Protein AF-W9T877-F1 (afdb_monomer_lite)

Foldseek 3Di:
DVVVLVVVVVVVVVPDQEDEDPPLQQPDDDPPDPSGLDVVSLVVQLVSQVVCVVPPPRHFYEYEDLEQLQSQLCQLPDAQQPPSRGGQEYEPLQQQLLLLVCVVVVHCCSNVVSVVVRGDHHPSHFYEYENDELAFSAPPHDDPVSLVVLCVQQPVPCLQDDDSGGLWDPCSSVVNPPVSLVVVVVCQVPDGGHYDYYAQVVVSDTFDSPDPHNCRSVQDHQCPPDPSNPPDQDPDHDPSDDDDPPDPDDDDDDDDDDDDDDDPDPPPDDDDDDDDDDDDDDDDDDD

Sequence (287 aa):
MKAVLSVMRYWLDLGIDGLRLDAIPYLVERDGTNNENLPETHAVLKAIRAEIDANYPDRMLLAEANQWPEDTQLYFGGEDGGPGDECHMAFHFPLMPRMYMAIAQEDRFPITDILRQTPDIPDNCQWAIFLRNHDELTLEMVTDRERDYLWNYYASDTRARINLGIRRRLAPLLERDRRRIELLNSLLLSMPGTPVIYYGDEIGMGDNIFLGDRDGVRTPMQWSVDRNGGFPAPTRRAWCCRRSWTRSTATTPSTSRPSSAIRIRCSTGPGACSPSASSSRPSAAAR

Secondary structure (DSSP, 8-state):
-HHHHHHHHHHHHTT--EEEETTGGGS---TTS-SSS-HHHHHHHHHHHHHHHHH-SS-EEEE---S-HHHHGGGGTSSSS----S-SEEE-TTHHHHHHHHHHHT-SHHHHHHHHHSPPPPTT-EEEEES--SS-EE-TTS-HHHHHHHHHHH--SGGGEETTEE---HHHHTTT-HHHHHHHHHHHHHSSSEEEPPTTGGGT----TTSSTTGGG-PPP--SSSGGGGPPPPSS--TT--S--------PPP----S----------------------------

Structure (mmCIF, N/CA/C/O backbone):
data_AF-W9T877-F1
#
_entry.id   AF-W9T877-F1
#
loop_
_atom_site.group_PDB
_atom_site.id
_atom_site.type_symbol
_atom_site.label_atom_id
_atom_site.label_alt_id
_atom_site.label_comp_id
_atom_site.label_asym_id
_atom_site.label_entity_id
_atom_site.label_seq_id
_atom_site.pdbx_PDB_ins_code
_atom_site.Cartn_x
_atom_site.Cartn_y
_atom_site.Cartn_z
_atom_site.occupancy
_atom_site.B_iso_or_equiv
_atom_site.auth_seq_id
_atom_site.auth_comp_id
_atom_site.auth_asym_id
_atom_site.auth_atom_id
_atom_site.pdbx_PDB_model_num
ATOM 1 N N . MET A 1 1 ? -14.657 11.622 15.711 1.00 79.44 1 MET A N 1
ATOM 2 C CA . MET A 1 1 ? -15.091 10.205 15.745 1.00 79.44 1 MET A CA 1
ATOM 3 C C . MET A 1 1 ? -16.504 9.967 15.197 1.00 79.44 1 MET A C 1
ATOM 5 O O . MET A 1 1 ? -16.606 9.319 14.168 1.00 79.44 1 MET A O 1
ATOM 9 N N . LYS A 1 2 ? -17.588 10.509 15.787 1.00 85.81 2 LYS A N 1
ATOM 10 C CA . LYS A 1 2 ? -18.983 10.223 15.349 1.00 85.81 2 LYS A CA 1
ATOM 11 C C . LYS A 1 2 ? -19.246 10.427 13.846 1.00 85.81 2 LYS A C 1
ATOM 13 O O . LYS A 1 2 ? -19.871 9.581 13.220 1.00 85.81 2 LYS A O 1
ATOM 18 N N . ALA A 1 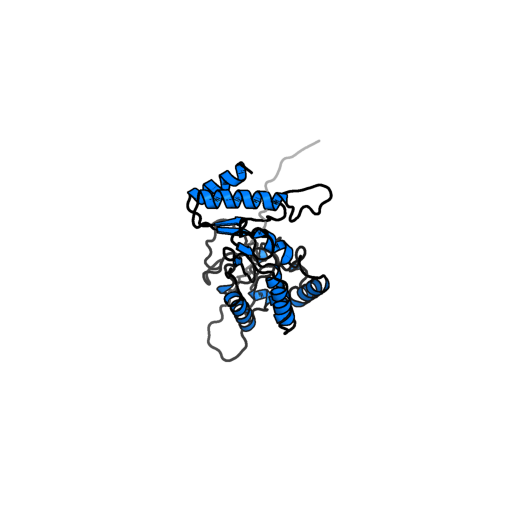3 ? -18.749 11.523 13.270 1.00 92.06 3 ALA A N 1
ATOM 19 C CA . ALA A 1 3 ? -18.919 11.809 11.844 1.00 92.06 3 ALA A CA 1
ATOM 20 C C . ALA A 1 3 ? -18.208 10.780 10.946 1.00 92.06 3 ALA A C 1
ATOM 22 O O . ALA A 1 3 ? -18.797 10.312 9.980 1.00 92.06 3 ALA A O 1
ATOM 23 N N . VAL A 1 4 ? -16.980 10.383 11.298 1.00 91.38 4 VAL A N 1
ATOM 24 C CA . VAL A 1 4 ? -16.203 9.383 10.545 1.00 91.38 4 VAL A CA 1
ATOM 25 C C . VAL A 1 4 ? -16.913 8.032 10.572 1.00 91.38 4 VAL A C 1
ATOM 27 O O . VAL A 1 4 ? -17.164 7.465 9.516 1.00 91.38 4 VAL A O 1
ATOM 30 N N . LEU A 1 5 ? -17.344 7.574 11.752 1.00 91.56 5 LEU A N 1
ATOM 31 C CA . LEU A 1 5 ? -18.118 6.335 11.873 1.00 91.56 5 LEU A CA 1
ATOM 32 C C . LEU A 1 5 ? -19.411 6.384 11.051 1.00 91.56 5 LEU A C 1
ATOM 34 O O . LEU A 1 5 ? -19.751 5.405 10.403 1.00 91.56 5 LEU A O 1
ATOM 38 N N . SER A 1 6 ? -20.109 7.524 11.013 1.00 94.12 6 SER A N 1
ATOM 39 C CA . SER A 1 6 ? -21.308 7.675 10.178 1.00 94.12 6 SER A CA 1
ATOM 40 C C . SER A 1 6 ? -21.012 7.519 8.684 1.00 94.12 6 SER A C 1
ATOM 42 O O . SER A 1 6 ? -21.826 6.936 7.972 1.00 94.12 6 SER A O 1
ATOM 44 N N . VAL A 1 7 ? -19.874 8.031 8.203 1.00 95.50 7 VAL A N 1
ATOM 45 C CA . VAL A 1 7 ? -19.451 7.869 6.803 1.00 95.50 7 VAL A CA 1
ATOM 46 C C . VAL A 1 7 ? -19.092 6.414 6.517 1.00 95.50 7 VAL A C 1
ATOM 48 O O . VAL A 1 7 ? -19.499 5.880 5.490 1.00 95.50 7 VAL A O 1
ATOM 51 N N . MET A 1 8 ? -18.371 5.760 7.430 1.00 94.12 8 MET A N 1
ATOM 52 C CA . MET A 1 8 ? -18.023 4.345 7.289 1.00 94.12 8 MET A CA 1
ATOM 53 C C . MET A 1 8 ? -19.281 3.474 7.232 1.00 94.12 8 MET A C 1
ATOM 55 O O . MET A 1 8 ? -19.434 2.699 6.293 1.00 94.12 8 MET A O 1
ATOM 59 N N . ARG A 1 9 ? -20.222 3.669 8.166 1.00 94.31 9 ARG A N 1
ATOM 60 C CA . ARG A 1 9 ? -21.510 2.958 8.189 1.00 94.31 9 ARG A CA 1
ATOM 61 C C . ARG A 1 9 ? -22.302 3.164 6.909 1.00 94.31 9 ARG A C 1
ATOM 63 O O . ARG A 1 9 ? -22.728 2.186 6.322 1.00 94.31 9 ARG A O 1
ATOM 70 N N . TYR A 1 10 ? -22.401 4.399 6.415 1.00 96.38 10 TYR A N 1
ATOM 71 C CA . TYR A 1 10 ? -23.098 4.682 5.157 1.00 96.38 10 TYR A CA 1
ATOM 72 C C . TYR A 1 10 ? -22.593 3.812 3.992 1.00 96.38 10 TYR A C 1
ATOM 74 O O . TYR A 1 10 ? -23.389 3.258 3.241 1.00 96.38 10 TYR A O 1
ATOM 82 N N . TRP A 1 11 ? -21.275 3.664 3.845 1.00 96.94 11 TRP A N 1
ATOM 83 C CA . TRP A 1 11 ? -20.684 2.840 2.787 1.00 96.94 11 TRP A CA 1
ATOM 84 C C . TRP A 1 11 ? -20.827 1.335 3.043 1.00 96.94 11 TRP A C 1
ATOM 86 O O . TRP A 1 11 ? -21.061 0.577 2.101 1.00 96.94 11 TRP A O 1
ATOM 96 N N . LEU A 1 12 ? -20.729 0.903 4.300 1.00 95.19 12 LEU A N 1
ATOM 97 C CA . LEU A 1 12 ? -20.930 -0.496 4.687 1.00 95.19 12 LEU A CA 1
ATOM 98 C C . LEU A 1 12 ? -22.400 -0.932 4.539 1.00 95.19 12 LEU A C 1
ATOM 100 O O . LEU A 1 12 ? -22.657 -2.045 4.087 1.00 95.19 12 LEU A O 1
ATOM 104 N N . ASP A 1 13 ? -23.354 -0.040 4.817 1.00 96.19 13 ASP A N 1
ATOM 105 C CA . ASP A 1 13 ? -24.797 -0.240 4.616 1.00 96.19 13 ASP A CA 1
ATOM 106 C C . ASP A 1 13 ? -25.147 -0.402 3.128 1.00 96.19 13 ASP A C 1
ATOM 108 O O . ASP A 1 13 ? -26.077 -1.127 2.775 1.00 96.19 13 ASP A O 1
ATOM 112 N N . LEU A 1 14 ? -24.381 0.241 2.238 1.00 96.56 14 LEU A N 1
ATOM 113 C CA . LEU A 1 14 ? -24.489 0.047 0.788 1.00 96.56 14 LEU A CA 1
ATOM 114 C C . LEU A 1 14 ? -23.906 -1.294 0.310 1.00 96.56 14 LEU A C 1
ATOM 116 O O . LEU A 1 14 ? -24.105 -1.654 -0.850 1.00 96.56 14 LEU A O 1
ATOM 120 N N . GLY A 1 15 ? -23.209 -2.028 1.181 1.00 94.94 15 GLY A N 1
ATOM 121 C CA . GLY A 1 15 ? -22.659 -3.349 0.887 1.00 94.94 15 GLY A CA 1
ATOM 122 C C . GLY A 1 15 ? -21.202 -3.361 0.425 1.00 94.94 15 GLY A C 1
ATOM 123 O O . GLY A 1 15 ? -20.802 -4.326 -0.213 1.00 94.94 15 GLY A O 1
ATOM 124 N N . ILE A 1 16 ? -20.402 -2.326 0.718 1.00 96.44 16 ILE A N 1
ATOM 125 C CA . ILE A 1 16 ? -18.944 -2.387 0.505 1.00 96.44 16 ILE A CA 1
ATOM 126 C C . ILE A 1 16 ? -18.313 -3.397 1.478 1.00 96.44 16 ILE A C 1
ATOM 128 O O . ILE A 1 16 ? -18.615 -3.387 2.670 1.00 96.44 16 ILE A O 1
ATOM 132 N N . ASP A 1 17 ? -17.406 -4.239 0.975 1.00 96.06 17 ASP A N 1
ATOM 133 C CA . ASP A 1 17 ? -16.792 -5.339 1.738 1.00 96.06 17 ASP A CA 1
ATOM 134 C C . ASP A 1 17 ? -15.630 -4.908 2.647 1.00 96.06 17 ASP A C 1
ATOM 136 O O . ASP A 1 17 ? -15.240 -5.629 3.565 1.00 96.06 17 ASP A O 1
ATOM 140 N N . GLY A 1 18 ? -15.052 -3.729 2.425 1.00 95.06 18 GLY A N 1
ATOM 141 C CA . GLY A 1 18 ? -13.951 -3.257 3.252 1.00 95.06 18 GLY A CA 1
ATOM 142 C C . GLY A 1 18 ? -13.501 -1.838 2.951 1.00 95.06 18 GLY A C 1
ATOM 143 O O . GLY A 1 18 ? -13.877 -1.235 1.945 1.00 95.06 18 GLY A O 1
ATOM 144 N N . LEU A 1 19 ? -12.690 -1.299 3.855 1.00 96.50 19 LEU A N 1
ATOM 145 C CA . LEU A 1 19 ? -12.229 0.082 3.821 1.00 96.50 19 LEU A CA 1
ATOM 146 C C . LEU A 1 19 ? -10.708 0.120 3.984 1.00 96.50 19 LEU A C 1
ATOM 148 O O . LEU A 1 19 ? -10.163 -0.389 4.963 1.00 96.50 19 LEU A O 1
ATOM 152 N N . ARG A 1 20 ? -10.023 0.763 3.033 1.00 96.88 20 ARG A N 1
ATOM 153 C CA . ARG A 1 20 ? -8.636 1.195 3.227 1.00 96.88 20 ARG A CA 1
ATOM 154 C C . ARG A 1 20 ? -8.654 2.469 4.063 1.00 96.88 20 ARG A C 1
ATOM 156 O O . ARG A 1 20 ? -9.242 3.465 3.644 1.00 96.88 20 ARG A O 1
ATOM 163 N N . LEU A 1 21 ? -8.018 2.420 5.223 1.00 94.38 21 LEU A N 1
ATOM 164 C CA . LEU A 1 21 ? -7.822 3.564 6.094 1.00 94.38 21 LEU A CA 1
ATOM 165 C C . LEU A 1 21 ? -6.532 4.269 5.664 1.00 94.38 21 LEU A C 1
ATOM 167 O O . LEU A 1 21 ? -5.445 3.699 5.749 1.00 94.38 21 LEU A O 1
ATOM 171 N N . ASP A 1 22 ? -6.695 5.474 5.131 1.00 92.62 22 ASP A N 1
ATOM 172 C CA . ASP A 1 22 ? -5.628 6.311 4.577 1.00 92.62 22 ASP A CA 1
ATOM 173 C C . ASP A 1 22 ? -4.938 7.105 5.693 1.00 92.62 22 ASP A C 1
ATOM 175 O O . ASP A 1 22 ? -5.614 7.586 6.608 1.00 92.62 22 ASP A O 1
ATOM 179 N N . ALA A 1 23 ? -3.609 7.227 5.614 1.00 88.81 23 ALA A N 1
ATOM 180 C CA . ALA A 1 23 ? -2.786 8.035 6.519 1.00 88.81 23 ALA A CA 1
ATOM 181 C C . ALA A 1 23 ? -3.077 7.836 8.028 1.00 88.81 23 ALA A C 1
ATOM 183 O O . ALA A 1 23 ? -3.042 8.787 8.815 1.00 88.81 23 ALA A O 1
ATOM 184 N N . ILE A 1 24 ? -3.346 6.596 8.456 1.00 90.56 24 ILE A N 1
ATOM 185 C CA . ILE A 1 24 ? -3.741 6.304 9.844 1.00 90.56 24 ILE A CA 1
ATOM 186 C C . ILE A 1 24 ? -2.730 6.694 10.929 1.00 90.56 24 ILE A C 1
ATOM 188 O O . ILE A 1 24 ? -3.200 7.020 12.019 1.00 90.56 24 ILE A O 1
ATOM 192 N N . PRO A 1 25 ? -1.398 6.738 10.700 1.00 92.44 25 PRO A N 1
ATOM 193 C CA . PRO A 1 25 ? -0.466 7.144 11.752 1.00 92.44 25 PRO A CA 1
ATOM 194 C C . PRO A 1 25 ? -0.669 8.561 12.280 1.00 92.44 25 PRO A C 1
ATOM 196 O O . PRO A 1 25 ? -0.244 8.857 13.395 1.00 92.44 25 PRO A O 1
ATOM 199 N N . TYR A 1 26 ? -1.358 9.406 11.514 1.00 92.25 26 TYR A N 1
ATOM 200 C CA . TYR A 1 26 ? -1.447 10.849 11.718 1.00 92.25 26 TYR A CA 1
ATOM 201 C C . TYR A 1 26 ? -2.794 11.312 12.301 1.00 92.25 26 TYR A C 1
ATOM 203 O O . TYR A 1 26 ? -3.132 12.490 12.216 1.00 92.25 26 TYR A O 1
ATOM 211 N N . LEU A 1 27 ? -3.618 10.406 12.848 1.00 90.75 27 LEU A N 1
ATOM 212 C CA . LEU A 1 27 ? -4.973 10.761 13.309 1.00 90.75 27 LEU A CA 1
ATOM 213 C C . LEU A 1 27 ? -4.998 11.701 14.521 1.00 90.75 27 LEU A C 1
ATOM 215 O O . LEU A 1 27 ? -5.933 12.495 14.652 1.00 90.75 27 LEU A O 1
ATOM 219 N N . VAL A 1 28 ? -4.034 11.568 15.431 1.00 91.25 28 VAL A N 1
ATOM 220 C CA . VAL A 1 28 ? -3.961 12.349 16.669 1.00 91.25 28 VAL A CA 1
ATOM 221 C C . VAL A 1 28 ? -2.628 13.075 16.728 1.00 91.25 28 VAL A C 1
ATOM 223 O O . VAL A 1 28 ? -1.581 12.492 16.471 1.00 91.25 28 VAL A O 1
ATOM 226 N N . GLU A 1 29 ? -2.680 14.344 17.120 1.00 91.06 29 GLU A N 1
ATOM 227 C CA . GLU A 1 29 ? -1.512 15.191 17.343 1.00 91.06 29 GLU A CA 1
ATOM 228 C C . GLU A 1 29 ? -1.367 15.465 18.844 1.00 91.06 29 GLU A C 1
ATOM 230 O O . GLU A 1 29 ? -2.357 15.691 19.550 1.00 91.06 29 GLU A O 1
ATOM 235 N N . ARG A 1 30 ? -0.127 15.451 19.339 1.00 91.25 30 ARG A N 1
ATOM 236 C CA . ARG A 1 30 ? 0.201 15.762 20.731 1.00 91.25 30 ARG A CA 1
ATOM 237 C C . ARG A 1 30 ? 1.493 16.569 20.790 1.00 91.25 30 ARG A C 1
ATOM 239 O O . ARG A 1 30 ? 2.550 16.104 20.360 1.00 91.25 30 ARG A O 1
ATOM 246 N N . ASP A 1 31 ? 1.415 17.744 21.407 1.00 91.44 31 ASP A N 1
ATOM 247 C CA . ASP A 1 31 ? 2.56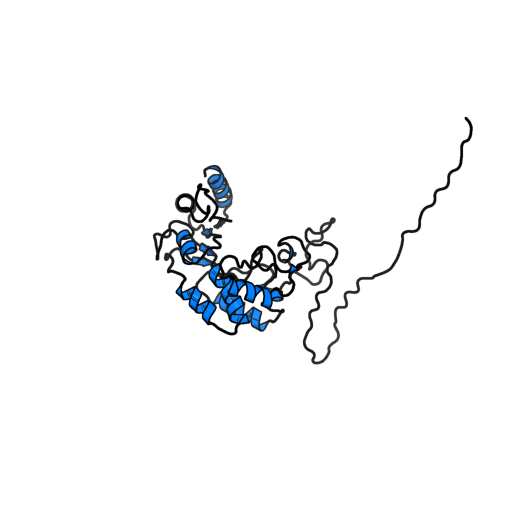8 18.620 21.611 1.00 91.44 31 ASP A CA 1
ATOM 248 C C . ASP A 1 31 ? 3.747 17.874 22.257 1.00 91.44 31 ASP A C 1
ATOM 250 O O . ASP A 1 31 ? 3.593 17.151 23.244 1.00 91.44 31 ASP A O 1
ATOM 254 N N . GLY A 1 32 ? 4.944 18.066 21.697 1.00 91.12 32 GLY A N 1
ATOM 255 C CA . GLY A 1 32 ? 6.172 17.422 22.172 1.00 91.12 32 GLY A CA 1
ATOM 256 C C . GLY A 1 32 ? 6.391 15.992 21.668 1.00 91.12 32 GLY A C 1
ATOM 257 O O . GLY A 1 32 ? 7.356 15.357 22.089 1.00 91.12 32 GLY A O 1
ATOM 258 N N . THR A 1 33 ? 5.542 15.490 20.768 1.00 90.88 33 THR A N 1
ATOM 259 C CA . THR A 1 33 ? 5.743 14.217 20.057 1.00 90.88 33 THR A CA 1
ATOM 260 C C . THR A 1 33 ? 6.024 14.452 18.570 1.00 90.88 33 THR A C 1
ATOM 262 O O . THR A 1 33 ? 5.945 15.579 18.083 1.00 90.88 33 THR A O 1
ATOM 265 N N . ASN A 1 34 ? 6.358 13.391 17.836 1.00 87.50 34 ASN A N 1
ATOM 266 C CA . ASN A 1 34 ? 6.449 13.410 16.374 1.00 87.50 34 ASN A CA 1
ATOM 267 C C . ASN A 1 34 ? 5.072 13.344 15.679 1.00 87.50 34 ASN A C 1
ATOM 269 O O . ASN A 1 34 ? 5.040 13.363 14.456 1.00 87.50 34 ASN A O 1
ATOM 273 N N . ASN A 1 35 ? 3.961 13.305 16.433 1.00 90.62 35 ASN A N 1
ATOM 274 C CA . ASN A 1 35 ? 2.585 13.204 15.925 1.00 90.62 35 ASN A CA 1
ATOM 275 C C . ASN A 1 35 ? 2.315 11.964 15.050 1.00 90.62 35 ASN A C 1
ATOM 277 O O . ASN A 1 35 ? 1.415 11.981 14.213 1.00 90.62 35 ASN A O 1
ATOM 281 N N . GLU A 1 36 ? 3.077 10.888 15.253 1.00 91.25 36 GLU A N 1
ATOM 282 C CA . GLU A 1 36 ? 2.921 9.617 14.542 1.00 91.25 36 GLU A CA 1
ATOM 283 C C . GLU A 1 36 ? 2.753 8.467 15.538 1.00 91.25 36 GLU A C 1
ATOM 285 O O . GLU A 1 36 ? 3.367 8.477 16.606 1.00 91.25 36 GLU A O 1
ATOM 290 N N . ASN A 1 37 ? 1.934 7.469 15.185 1.00 90.19 37 ASN A N 1
ATOM 291 C CA . ASN A 1 37 ? 1.754 6.220 15.948 1.00 90.19 37 ASN A CA 1
ATOM 292 C C . ASN A 1 37 ? 1.370 6.442 17.428 1.00 90.19 37 ASN A C 1
ATOM 294 O O . ASN A 1 37 ? 1.732 5.663 18.311 1.00 90.19 37 ASN A O 1
ATOM 298 N N . LEU A 1 38 ? 0.658 7.532 17.737 1.00 92.69 38 LEU A N 1
ATOM 299 C CA . LEU A 1 38 ? 0.296 7.835 19.121 1.00 92.69 38 LEU A CA 1
ATOM 300 C C . LEU A 1 38 ? -0.676 6.785 19.690 1.00 92.69 38 LEU A C 1
ATOM 302 O O . LEU A 1 38 ? -1.572 6.330 18.977 1.00 92.69 38 LEU A O 1
ATOM 306 N N . PRO A 1 39 ? -0.598 6.448 20.991 1.00 92.50 39 PRO A N 1
ATOM 307 C CA . PRO A 1 39 ? -1.521 5.493 21.611 1.00 92.50 39 PRO A CA 1
ATOM 308 C C . PRO A 1 39 ? -3.004 5.852 21.427 1.00 92.50 39 PRO A C 1
ATOM 310 O O . PRO A 1 39 ? -3.860 4.975 21.324 1.00 92.50 39 PRO A O 1
ATOM 313 N N . GLU A 1 40 ? -3.332 7.143 21.355 1.00 93.56 40 GLU A N 1
ATOM 314 C CA . GLU A 1 40 ? -4.692 7.609 21.080 1.00 93.56 40 GLU A CA 1
ATOM 315 C C . GLU A 1 40 ? -5.167 7.285 19.662 1.00 93.56 40 GLU A C 1
ATOM 317 O O . GLU A 1 40 ? -6.353 7.010 19.477 1.00 93.56 40 GLU A O 1
ATOM 322 N N . THR A 1 41 ? -4.265 7.282 18.676 1.00 93.69 41 THR A N 1
ATOM 323 C CA . THR A 1 41 ? -4.556 6.830 17.308 1.00 93.69 41 THR A CA 1
ATOM 324 C C . THR A 1 41 ? -4.996 5.368 17.336 1.00 93.69 41 THR A C 1
ATOM 326 O O . THR A 1 41 ? -6.071 5.040 16.832 1.00 93.69 41 THR A O 1
ATOM 329 N N . HIS A 1 42 ? -4.239 4.510 18.023 1.00 94.12 42 HIS A N 1
ATOM 330 C CA . HIS A 1 42 ? -4.580 3.095 18.204 1.00 94.12 42 HIS A CA 1
ATOM 331 C C . HIS A 1 42 ? -5.909 2.905 18.948 1.00 94.12 42 HIS A C 1
ATOM 333 O O . HIS A 1 42 ? -6.758 2.121 18.528 1.00 94.12 42 HIS A O 1
ATOM 339 N N . ALA A 1 43 ? -6.173 3.693 19.995 1.00 93.50 43 ALA A N 1
ATOM 340 C CA . ALA A 1 43 ? -7.455 3.648 20.702 1.00 93.50 43 ALA A CA 1
ATOM 341 C C . ALA A 1 43 ? -8.653 3.981 19.789 1.00 93.50 43 ALA A C 1
ATOM 343 O O . ALA A 1 43 ? -9.718 3.367 19.906 1.00 93.50 43 ALA A O 1
ATOM 344 N N . VAL A 1 44 ? -8.488 4.929 18.858 1.00 93.69 44 VAL A N 1
ATOM 345 C CA . VAL A 1 44 ? -9.510 5.243 17.848 1.00 93.69 44 VAL A CA 1
ATOM 346 C C . VAL A 1 44 ? -9.699 4.076 16.878 1.00 93.69 44 VAL A C 1
ATOM 348 O O . VAL A 1 44 ? -10.842 3.740 16.566 1.00 93.69 44 VAL A O 1
ATOM 351 N N . LEU A 1 45 ? -8.619 3.432 16.431 1.00 94.81 45 LEU A N 1
ATOM 352 C CA . LEU A 1 45 ? -8.691 2.278 15.527 1.00 94.81 45 LEU A CA 1
ATOM 353 C C . LEU A 1 45 ? -9.379 1.075 16.177 1.00 94.81 45 LEU A C 1
ATOM 355 O O . LEU A 1 45 ? -10.263 0.488 15.554 1.00 94.81 45 LEU A O 1
ATOM 359 N N . LYS A 1 46 ? -9.083 0.779 17.447 1.00 94.81 46 LYS A N 1
ATOM 360 C CA . LYS A 1 46 ? -9.788 -0.255 18.226 1.00 94.81 46 LYS A CA 1
ATOM 361 C C . LYS A 1 46 ? -11.283 0.025 18.326 1.00 94.81 46 LYS A C 1
ATOM 363 O O . LYS A 1 46 ? -12.105 -0.869 18.145 1.00 94.81 46 LYS A O 1
ATOM 368 N N . ALA A 1 47 ? -11.658 1.283 18.567 1.00 94.38 47 ALA A N 1
ATOM 369 C CA . ALA A 1 47 ? -13.065 1.677 18.611 1.00 94.38 47 ALA A CA 1
ATOM 370 C C . ALA A 1 47 ? -13.758 1.515 17.245 1.00 94.38 47 ALA A C 1
ATOM 372 O O . ALA A 1 47 ? -14.911 1.091 17.187 1.00 94.38 47 ALA A O 1
ATOM 373 N N . ILE A 1 48 ? -13.059 1.831 16.149 1.00 94.56 48 ILE A N 1
ATOM 374 C CA . ILE A 1 48 ? -13.555 1.613 14.784 1.00 94.56 48 ILE A CA 1
ATOM 375 C C . ILE A 1 48 ? -13.733 0.117 14.511 1.00 94.56 48 ILE A C 1
ATOM 377 O O . ILE A 1 48 ? -14.792 -0.283 14.030 1.00 94.56 48 ILE A O 1
ATOM 381 N N . ARG A 1 49 ? -12.735 -0.707 14.842 1.00 95.00 49 ARG A N 1
ATOM 382 C CA . ARG A 1 49 ? -12.789 -2.159 14.658 1.00 95.00 49 ARG A CA 1
ATOM 383 C C . ARG A 1 49 ? -13.941 -2.785 15.435 1.00 95.00 49 ARG A C 1
ATOM 385 O O . ARG A 1 49 ? -14.748 -3.490 14.840 1.00 95.00 49 ARG A O 1
ATOM 392 N N . ALA A 1 50 ? -14.076 -2.454 16.718 1.00 94.94 50 ALA A N 1
ATOM 393 C CA . ALA A 1 50 ? -15.155 -2.956 17.562 1.00 94.94 50 ALA A CA 1
ATOM 394 C C . ALA A 1 50 ? -16.549 -2.588 17.022 1.00 94.94 50 ALA A C 1
ATOM 396 O O . ALA A 1 50 ? -17.474 -3.394 17.083 1.00 94.94 50 ALA A O 1
ATOM 397 N N . GLU A 1 51 ? -16.711 -1.384 16.466 1.00 93.62 51 GLU A N 1
ATOM 398 C CA . GLU A 1 51 ? -17.971 -0.967 15.845 1.00 93.62 51 GLU A CA 1
ATOM 399 C C . GLU A 1 51 ? -18.285 -1.760 14.569 1.00 93.62 51 GLU A C 1
ATOM 401 O O . GLU A 1 51 ? -19.447 -2.089 14.321 1.00 93.62 51 GLU A O 1
ATOM 406 N N . ILE A 1 52 ? -17.273 -2.052 13.750 1.00 93.69 52 ILE A N 1
ATOM 407 C CA . ILE A 1 52 ? -17.453 -2.825 12.518 1.00 93.69 52 ILE A CA 1
ATOM 408 C C . ILE A 1 52 ? -17.784 -4.273 12.854 1.00 93.69 52 ILE A C 1
ATOM 410 O O . ILE A 1 52 ? -18.802 -4.765 12.377 1.00 93.69 52 ILE A O 1
ATOM 414 N N . ASP A 1 53 ? -17.018 -4.909 13.738 1.00 94.06 53 ASP A N 1
ATOM 415 C CA . ASP A 1 53 ? -17.245 -6.301 14.140 1.00 94.06 53 ASP A CA 1
ATOM 416 C C . ASP A 1 53 ? -18.634 -6.497 14.776 1.00 94.06 53 ASP A C 1
ATOM 418 O O . ASP A 1 53 ? -19.267 -7.535 14.587 1.00 94.06 53 ASP A O 1
ATOM 422 N N . ALA A 1 54 ? -19.148 -5.491 15.495 1.00 95.31 54 ALA A N 1
ATOM 423 C CA . ALA A 1 54 ? -20.463 -5.560 16.134 1.00 95.31 54 ALA A CA 1
ATOM 424 C C . ALA A 1 54 ? -21.650 -5.469 15.156 1.00 95.31 54 ALA A C 1
ATOM 426 O O . ALA A 1 54 ? -22.713 -6.018 15.448 1.00 95.31 54 ALA A O 1
ATOM 427 N N . ASN A 1 55 ? -21.507 -4.762 14.029 1.00 94.88 55 ASN A N 1
ATOM 428 C CA . ASN A 1 55 ? -22.637 -4.443 13.142 1.00 94.88 55 ASN A CA 1
ATOM 429 C C . ASN A 1 55 ? -22.506 -5.016 11.725 1.00 94.88 55 ASN A C 1
ATOM 431 O O . ASN A 1 55 ? -23.515 -5.169 11.037 1.00 94.88 55 ASN A O 1
ATOM 435 N N . TYR A 1 56 ? -21.289 -5.322 11.278 1.00 95.25 56 TYR A N 1
ATOM 436 C CA . TYR A 1 56 ? -20.990 -5.725 9.909 1.00 95.25 56 TYR A CA 1
ATOM 437 C C . TYR A 1 56 ? -20.030 -6.924 9.905 1.00 95.25 56 TYR A C 1
ATOM 439 O O . TYR A 1 56 ? -18.818 -6.741 9.771 1.00 95.25 56 TYR A O 1
ATOM 447 N N . PRO A 1 57 ? -20.553 -8.158 10.040 1.00 92.62 57 PRO A N 1
ATOM 448 C CA . PRO A 1 57 ? -19.725 -9.352 9.918 1.00 92.62 57 PRO A CA 1
ATOM 449 C C . PRO A 1 57 ? -19.101 -9.445 8.518 1.00 92.62 57 PRO A C 1
ATOM 451 O O . PRO A 1 57 ? -19.668 -8.951 7.538 1.00 92.62 57 PRO A O 1
ATOM 454 N N . ASP A 1 58 ? -17.942 -10.098 8.431 1.00 92.75 58 ASP A N 1
ATOM 455 C CA . ASP A 1 58 ? -17.187 -10.314 7.190 1.00 92.75 58 ASP A CA 1
ATOM 456 C C . ASP A 1 58 ? -16.861 -9.011 6.440 1.00 92.75 58 ASP A C 1
ATOM 458 O O . ASP A 1 58 ? -17.090 -8.873 5.233 1.00 92.75 58 ASP A O 1
ATOM 462 N N . ARG A 1 59 ? -16.336 -8.023 7.173 1.00 94.94 59 ARG A N 1
ATOM 463 C CA . ARG A 1 59 ? -15.796 -6.780 6.611 1.00 94.94 59 ARG A CA 1
ATOM 464 C C . ARG A 1 59 ? -14.329 -6.617 6.942 1.00 94.94 59 ARG A C 1
ATOM 466 O O . ARG A 1 59 ? -13.869 -7.038 7.995 1.00 94.94 59 ARG A O 1
ATOM 473 N N . MET A 1 60 ? -13.600 -5.969 6.040 1.00 95.50 60 MET A N 1
ATOM 474 C CA . MET A 1 60 ? -12.150 -5.832 6.143 1.00 95.50 60 MET A CA 1
ATOM 475 C C . MET A 1 60 ? -11.722 -4.372 6.344 1.00 95.50 60 MET A C 1
ATOM 477 O O . MET A 1 60 ? -12.267 -3.447 5.740 1.00 95.50 60 MET A O 1
ATOM 481 N N . LEU A 1 61 ? -10.706 -4.174 7.188 1.00 97.00 61 LEU A N 1
ATOM 482 C CA . LEU A 1 61 ? -10.006 -2.901 7.368 1.00 97.00 61 LEU A CA 1
ATOM 483 C C . LEU A 1 61 ? -8.551 -3.058 6.938 1.00 97.00 61 LEU A C 1
ATOM 485 O O . LEU A 1 61 ? -7.856 -3.919 7.479 1.00 97.00 61 LEU A O 1
ATOM 489 N N . LEU A 1 62 ? -8.106 -2.213 6.008 1.00 97.06 62 LEU A N 1
ATOM 490 C CA . LEU A 1 62 ? -6.738 -2.198 5.494 1.00 97.06 62 LEU A CA 1
ATOM 491 C C . LEU A 1 62 ? -6.024 -0.913 5.912 1.00 97.06 62 LEU A C 1
ATOM 493 O O . LEU A 1 62 ? -6.377 0.172 5.457 1.00 97.06 62 LEU A O 1
ATOM 497 N N . ALA A 1 63 ? -5.003 -1.053 6.742 1.00 95.88 63 ALA A N 1
ATOM 498 C CA . ALA A 1 63 ? -4.152 0.015 7.228 1.00 95.88 63 ALA A CA 1
ATOM 499 C C . ALA A 1 63 ? -3.117 0.456 6.186 1.00 95.88 63 ALA A C 1
ATOM 501 O O . ALA A 1 63 ? -2.288 -0.336 5.725 1.00 95.88 63 ALA A O 1
ATOM 502 N N . GLU A 1 64 ? -3.110 1.750 5.875 1.00 94.12 64 GLU A N 1
ATOM 503 C CA . GLU A 1 64 ? -1.953 2.413 5.287 1.00 94.12 64 GLU A CA 1
ATOM 504 C C . GLU A 1 64 ? -1.082 3.044 6.380 1.00 94.12 64 GLU A C 1
ATOM 506 O O . GLU A 1 64 ? -1.252 4.206 6.747 1.00 94.12 64 GLU A O 1
ATOM 511 N N . ALA A 1 65 ? -0.114 2.271 6.868 1.00 91.81 65 ALA A N 1
ATOM 512 C CA . ALA A 1 65 ? 0.935 2.749 7.759 1.00 91.81 65 ALA A CA 1
ATOM 513 C C . ALA A 1 65 ? 2.301 2.533 7.093 1.00 91.81 65 ALA A C 1
ATOM 515 O O . ALA A 1 65 ? 2.819 1.419 7.059 1.00 91.81 65 ALA A O 1
ATOM 516 N N . ASN A 1 66 ? 2.874 3.596 6.522 1.00 90.88 66 ASN A N 1
ATOM 517 C CA . ASN A 1 66 ? 4.231 3.567 5.970 1.00 90.88 66 ASN A CA 1
ATOM 518 C C . ASN A 1 66 ? 5.257 3.744 7.096 1.00 90.88 66 ASN A C 1
ATOM 520 O O . ASN A 1 66 ? 5.815 4.824 7.257 1.00 90.88 66 ASN A O 1
ATOM 524 N N . GLN A 1 67 ? 5.447 2.706 7.908 1.00 90.25 67 GLN A N 1
ATOM 525 C CA . GLN A 1 67 ? 6.294 2.722 9.103 1.00 90.25 67 GLN A CA 1
ATOM 526 C C . GLN A 1 67 ? 7.270 1.536 9.095 1.00 90.25 67 GLN A C 1
ATOM 528 O O . GLN A 1 67 ? 7.235 0.688 8.196 1.00 90.25 67 GLN A O 1
ATOM 533 N N . TRP A 1 68 ? 8.174 1.470 10.075 1.00 89.81 68 TRP A N 1
ATOM 534 C CA . TRP A 1 68 ? 9.016 0.285 10.275 1.00 89.81 68 TRP A CA 1
ATOM 535 C C . TRP A 1 68 ? 8.157 -0.940 10.641 1.00 89.81 68 TRP A C 1
ATOM 537 O O . TRP A 1 68 ? 7.025 -0.769 11.103 1.00 89.81 68 TRP A O 1
ATOM 547 N N . PRO A 1 69 ? 8.637 -2.185 10.424 1.00 88.00 69 PRO A N 1
ATOM 548 C CA . PRO A 1 69 ? 7.849 -3.386 10.720 1.00 88.00 69 PRO A CA 1
ATOM 549 C C . PRO A 1 69 ? 7.341 -3.432 12.168 1.00 88.00 69 PRO A C 1
ATOM 551 O O . PRO A 1 69 ? 6.179 -3.762 12.391 1.00 88.00 69 PRO A O 1
ATOM 554 N N . GLU A 1 70 ? 8.191 -3.034 13.117 1.00 88.25 70 GLU A N 1
ATOM 555 C CA . GLU A 1 70 ? 7.902 -3.014 14.557 1.00 88.25 70 GLU A CA 1
ATOM 556 C C . GLU A 1 70 ? 6.775 -2.044 14.931 1.00 88.25 70 GLU A C 1
ATOM 558 O O . GLU A 1 70 ? 5.993 -2.341 15.825 1.00 88.25 70 GLU A O 1
ATOM 563 N N . ASP A 1 71 ? 6.651 -0.920 14.226 1.00 90.25 71 ASP A N 1
ATOM 564 C CA . ASP A 1 71 ? 5.567 0.045 14.439 1.00 90.25 71 ASP A CA 1
ATOM 565 C C . ASP A 1 71 ? 4.312 -0.350 13.652 1.00 90.25 71 ASP A C 1
ATOM 567 O O . ASP A 1 71 ? 3.181 -0.172 14.102 1.00 90.25 71 ASP A O 1
ATOM 571 N N . THR A 1 72 ? 4.497 -0.918 12.456 1.00 89.88 72 THR A N 1
ATOM 572 C CA . THR A 1 72 ? 3.388 -1.321 11.582 1.00 89.88 72 THR A CA 1
ATOM 573 C C . THR A 1 72 ? 2.597 -2.479 12.190 1.00 89.88 72 THR A C 1
ATOM 575 O O . THR A 1 72 ? 1.380 -2.531 12.027 1.00 89.88 72 THR A O 1
ATOM 578 N N . GLN A 1 73 ? 3.255 -3.385 12.925 1.00 89.06 73 GLN A N 1
ATOM 579 C CA . GLN A 1 73 ? 2.575 -4.503 13.587 1.00 89.06 73 GLN A CA 1
ATOM 580 C C . GLN A 1 73 ? 1.510 -4.026 14.591 1.00 89.06 73 GLN A C 1
ATOM 582 O O . GLN A 1 73 ? 0.479 -4.677 14.748 1.00 89.06 73 GLN A O 1
ATOM 587 N N . LEU A 1 74 ? 1.733 -2.873 15.238 1.00 91.38 74 LEU A N 1
ATOM 588 C CA . LEU A 1 74 ? 0.860 -2.360 16.296 1.00 91.38 74 LEU A CA 1
ATOM 589 C C . LEU A 1 74 ? -0.550 -2.092 15.768 1.00 91.38 74 LEU A C 1
ATOM 591 O O . LEU A 1 74 ? -1.524 -2.253 16.498 1.00 91.38 74 LEU A O 1
ATOM 595 N N . TYR A 1 75 ? -0.662 -1.781 14.473 1.00 93.81 75 TYR A N 1
ATOM 596 C CA . TYR A 1 75 ? -1.925 -1.565 13.772 1.00 93.81 75 TYR A CA 1
ATOM 597 C C . TYR A 1 75 ? -2.774 -2.824 13.588 1.00 93.81 75 TYR A C 1
ATOM 599 O O . TYR A 1 75 ? -3.925 -2.710 13.162 1.00 93.81 75 TYR A O 1
ATOM 607 N N . PHE A 1 76 ? -2.252 -4.013 13.896 1.00 93.44 76 PHE A N 1
ATOM 608 C CA . PHE A 1 76 ? -3.061 -5.228 14.002 1.00 93.44 76 PHE A CA 1
ATOM 609 C C . PHE A 1 76 ? -3.744 -5.351 15.370 1.00 93.44 76 PHE A C 1
ATOM 611 O O . PHE A 1 76 ? -4.767 -6.022 15.480 1.00 93.44 76 PHE A O 1
ATOM 618 N N . GLY A 1 77 ? -3.259 -4.638 16.389 1.00 88.06 77 GLY A N 1
ATOM 619 C CA . GLY A 1 77 ? -3.832 -4.624 17.732 1.00 88.06 77 GLY A CA 1
ATOM 620 C C . GLY A 1 77 ? -2.990 -5.426 18.716 1.00 88.06 77 GLY A C 1
ATOM 621 O O . GLY A 1 77 ? -3.350 -6.544 19.085 1.00 88.06 77 GLY A O 1
ATOM 622 N N . GLY A 1 78 ? -1.886 -4.821 19.164 1.00 77.88 78 GLY A N 1
ATOM 623 C CA . GLY A 1 78 ? -0.939 -5.379 20.140 1.00 77.88 78 GLY A CA 1
ATOM 624 C C . GLY A 1 78 ? 0.443 -5.704 19.560 1.00 77.88 78 GLY A C 1
ATOM 625 O O . GLY A 1 78 ? 0.699 -5.482 18.381 1.00 77.88 78 GLY A O 1
ATOM 626 N N . GLU A 1 79 ? 1.325 -6.218 20.415 1.00 73.94 79 GLU A N 1
ATOM 627 C CA . GLU A 1 79 ? 2.667 -6.716 20.068 1.00 73.94 79 GLU A CA 1
ATOM 628 C C . GLU A 1 79 ? 2.651 -8.254 20.007 1.00 73.94 79 GLU A C 1
ATOM 630 O O . GLU A 1 79 ? 1.837 -8.873 20.697 1.00 73.94 79 GLU A O 1
ATOM 635 N N . ASP A 1 80 ? 3.532 -8.857 19.198 1.00 69.50 80 ASP A N 1
ATOM 636 C CA . ASP A 1 80 ? 3.826 -10.303 19.169 1.00 69.50 80 ASP A CA 1
ATOM 637 C C . ASP A 1 80 ? 2.582 -11.221 19.171 1.00 69.50 80 ASP A C 1
ATOM 639 O O . ASP A 1 80 ? 2.389 -12.052 20.063 1.00 69.50 80 ASP A O 1
ATOM 643 N N . GLY A 1 81 ? 1.704 -11.077 18.172 1.00 67.00 81 GLY A N 1
ATOM 644 C CA . GLY A 1 81 ? 0.482 -11.890 18.094 1.00 67.00 81 GLY A CA 1
ATOM 645 C C . GLY A 1 81 ? -0.586 -11.507 19.128 1.00 67.00 81 GLY A C 1
ATOM 646 O O . GLY A 1 81 ? -1.285 -12.372 19.657 1.00 67.00 81 GLY A O 1
ATOM 647 N N . GLY A 1 82 ? -0.702 -10.208 19.420 1.00 79.38 82 GLY A N 1
ATOM 648 C CA . GLY A 1 82 ? -1.735 -9.621 20.275 1.00 79.38 82 GLY A CA 1
ATOM 649 C C . GLY A 1 82 ? -3.188 -9.938 19.863 1.00 79.38 82 GLY A C 1
ATOM 650 O O . GLY A 1 82 ? -3.445 -10.725 18.956 1.00 79.38 82 GLY A O 1
ATOM 651 N N . PRO A 1 83 ? -4.192 -9.333 20.526 1.00 85.12 83 PRO A N 1
ATOM 652 C CA . PRO A 1 83 ? -5.606 -9.686 20.344 1.00 85.12 83 PRO A CA 1
ATOM 653 C C . PRO A 1 83 ? -6.163 -9.515 18.920 1.00 85.12 83 PRO A C 1
ATOM 655 O O . PRO A 1 83 ? -7.256 -10.017 18.653 1.00 85.12 83 PRO A O 1
ATOM 658 N N . GLY A 1 84 ? -5.471 -8.810 18.018 1.00 90.12 84 GLY A N 1
ATOM 659 C CA . GLY A 1 84 ? -5.950 -8.635 16.646 1.00 90.12 84 GLY A CA 1
ATOM 660 C C . GLY A 1 84 ? -7.161 -7.697 16.559 1.00 90.12 84 GLY A C 1
ATOM 661 O O . GLY A 1 84 ? -8.038 -7.900 15.712 1.00 90.12 84 GLY A O 1
ATOM 662 N N . ASP A 1 85 ? -7.256 -6.730 17.482 1.00 93.62 85 ASP A N 1
ATOM 663 C CA . ASP A 1 85 ? -8.424 -5.874 17.738 1.00 93.62 85 ASP A CA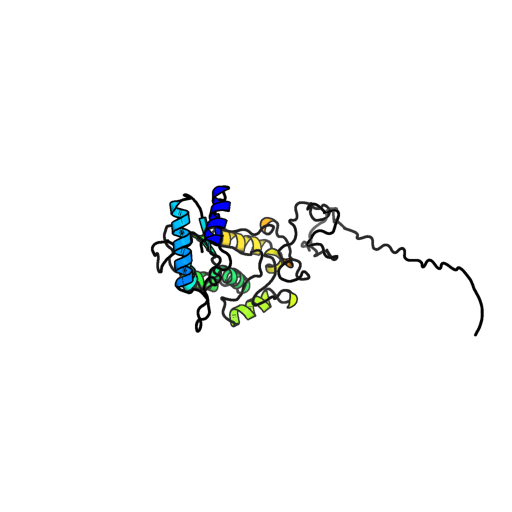 1
ATOM 664 C C . ASP A 1 85 ? -8.374 -4.500 17.040 1.00 93.62 85 ASP A C 1
ATOM 666 O O . ASP A 1 85 ? -9.191 -3.629 17.341 1.00 93.62 85 ASP A O 1
ATOM 670 N N . GLU A 1 86 ? -7.461 -4.305 16.080 1.00 94.75 86 GLU A N 1
ATOM 671 C CA . GLU A 1 86 ? -7.377 -3.097 15.243 1.00 94.75 86 GLU A CA 1
ATOM 672 C C . GLU A 1 86 ? -7.664 -3.410 13.765 1.00 94.75 86 GLU A C 1
ATOM 674 O O . GLU A 1 86 ? -8.791 -3.761 13.411 1.00 94.75 86 GLU A O 1
ATOM 679 N N . CYS A 1 87 ? -6.692 -3.276 12.862 1.00 95.94 87 CYS A N 1
ATOM 680 C CA . CYS A 1 87 ? -6.895 -3.528 11.439 1.00 95.94 87 CYS A CA 1
ATOM 681 C C . CYS A 1 87 ? -6.746 -5.017 11.108 1.00 95.94 87 CYS A C 1
ATOM 683 O O . CYS A 1 87 ? -5.917 -5.728 11.666 1.00 95.94 87 CYS A O 1
ATOM 685 N N . HIS A 1 88 ? -7.536 -5.483 10.143 1.00 95.75 88 HIS A N 1
ATOM 686 C CA . HIS A 1 88 ? -7.440 -6.853 9.634 1.00 95.75 88 HIS A CA 1
ATOM 687 C C . HIS A 1 88 ? -6.197 -7.025 8.761 1.00 95.75 88 HIS A C 1
ATOM 689 O O . HIS A 1 88 ? -5.556 -8.072 8.754 1.00 95.75 88 HIS A O 1
ATOM 695 N N . MET A 1 89 ? -5.873 -5.989 7.992 1.00 96.75 89 MET A N 1
ATOM 696 C CA . MET A 1 89 ? -4.751 -5.989 7.075 1.00 96.75 89 MET A CA 1
ATOM 697 C C . MET A 1 89 ? -3.927 -4.721 7.225 1.00 96.75 89 MET A C 1
ATOM 699 O O . MET A 1 89 ? -4.477 -3.662 7.513 1.00 96.75 89 MET A O 1
ATOM 703 N N . ALA A 1 90 ? -2.630 -4.807 6.952 1.00 95.75 90 ALA A N 1
ATOM 704 C CA . ALA A 1 90 ? -1.751 -3.650 6.819 1.00 95.75 90 ALA A CA 1
ATOM 705 C C . ALA A 1 90 ? -0.835 -3.830 5.610 1.00 95.75 90 ALA A C 1
ATOM 707 O O . ALA A 1 90 ? -0.459 -4.950 5.259 1.00 95.75 90 ALA A O 1
ATOM 708 N N . PHE A 1 91 ? -0.478 -2.733 4.949 1.00 95.75 91 PHE A N 1
ATOM 709 C CA . PHE A 1 91 ? 0.483 -2.782 3.852 1.00 95.75 91 PHE A CA 1
ATOM 710 C C . PHE A 1 91 ? 1.896 -3.078 4.354 1.00 95.75 91 PHE A C 1
ATOM 712 O O . PHE A 1 91 ? 2.412 -2.397 5.236 1.00 95.75 91 PHE A O 1
ATOM 719 N N . HIS A 1 92 ? 2.568 -4.038 3.723 1.00 94.06 92 HIS A N 1
ATOM 720 C CA . HIS A 1 92 ? 3.952 -4.371 4.044 1.00 94.06 92 HIS A CA 1
ATOM 721 C C . HIS A 1 92 ? 4.932 -3.420 3.328 1.00 94.06 92 HIS A C 1
ATOM 723 O O . HIS A 1 92 ? 5.695 -3.816 2.441 1.00 94.06 92 HIS A O 1
ATOM 729 N N . PHE A 1 93 ? 4.910 -2.139 3.712 1.00 92.19 93 PHE A N 1
ATOM 730 C CA . PHE A 1 93 ? 5.775 -1.095 3.148 1.00 92.19 93 PHE A CA 1
ATOM 731 C C . PHE A 1 93 ? 7.277 -1.408 3.240 1.00 92.19 93 PHE A C 1
ATOM 733 O O . PHE A 1 93 ? 7.965 -1.212 2.237 1.00 92.19 93 PHE A O 1
ATOM 740 N N . PRO A 1 94 ? 7.813 -1.950 4.354 1.00 90.50 94 PRO A N 1
ATOM 741 C CA . PRO A 1 94 ? 9.245 -2.224 4.461 1.00 90.50 94 PRO A CA 1
ATOM 742 C C . PRO A 1 94 ? 9.775 -3.227 3.431 1.00 90.50 94 PRO A C 1
ATOM 744 O O . PRO A 1 94 ? 10.902 -3.067 2.962 1.00 90.50 94 PRO A O 1
ATOM 747 N N . LEU A 1 95 ? 8.973 -4.225 3.042 1.00 92.50 95 LEU A N 1
ATOM 748 C CA . LEU A 1 95 ? 9.374 -5.280 2.107 1.00 92.50 95 LEU A CA 1
ATOM 749 C C . LEU A 1 95 ? 9.548 -4.755 0.676 1.00 92.50 95 LEU A C 1
ATOM 751 O O . LEU A 1 95 ? 10.484 -5.153 -0.022 1.00 92.50 95 LEU A O 1
ATOM 755 N N . MET A 1 96 ? 8.678 -3.836 0.248 1.00 93.00 96 MET A N 1
ATOM 756 C CA . MET A 1 96 ? 8.610 -3.364 -1.136 1.00 93.00 96 MET A CA 1
ATOM 757 C C . MET A 1 96 ? 9.947 -2.764 -1.631 1.00 93.00 96 MET A C 1
ATOM 759 O O . MET A 1 96 ? 10.472 -3.278 -2.623 1.00 93.00 96 MET A O 1
ATOM 763 N N . PRO A 1 97 ? 10.598 -1.787 -0.957 1.00 93.69 97 PRO A N 1
ATOM 764 C CA . PRO A 1 97 ? 11.887 -1.243 -1.399 1.00 93.69 97 PRO A CA 1
ATOM 765 C C . PRO A 1 97 ? 13.014 -2.282 -1.403 1.00 93.69 97 PRO A C 1
ATOM 767 O O . PRO A 1 97 ? 13.883 -2.252 -2.277 1.00 93.69 97 PRO A O 1
ATOM 770 N N . ARG A 1 98 ? 12.990 -3.234 -0.457 1.00 94.44 98 ARG A N 1
ATOM 771 C CA . ARG A 1 98 ? 14.016 -4.283 -0.353 1.00 94.44 98 ARG A CA 1
ATOM 772 C C . ARG A 1 98 ? 13.926 -5.286 -1.498 1.00 94.44 98 ARG A C 1
ATOM 774 O O . ARG A 1 98 ? 14.969 -5.764 -1.936 1.00 94.44 98 ARG A O 1
ATOM 781 N N . MET A 1 99 ? 12.738 -5.536 -2.056 1.00 94.69 99 MET A N 1
ATOM 782 C CA . MET A 1 99 ? 12.601 -6.336 -3.280 1.00 94.69 99 MET A CA 1
ATOM 783 C C . MET A 1 99 ? 13.318 -5.691 -4.474 1.00 94.69 99 MET A C 1
ATOM 785 O O . MET A 1 99 ? 14.050 -6.367 -5.199 1.00 94.69 99 MET A O 1
ATOM 789 N N . TYR A 1 100 ? 13.170 -4.374 -4.659 1.00 94.75 100 TYR A N 1
ATOM 790 C CA . TYR A 1 100 ? 13.888 -3.647 -5.713 1.00 94.75 100 TYR A CA 1
ATOM 791 C C . TYR A 1 100 ? 15.393 -3.594 -5.455 1.00 94.75 100 TYR A C 1
ATOM 793 O O . TYR A 1 100 ? 16.187 -3.723 -6.390 1.00 94.75 100 TYR A O 1
ATOM 801 N N . MET A 1 101 ? 15.797 -3.422 -4.196 1.00 94.06 101 MET A N 1
ATOM 802 C CA . MET A 1 101 ? 17.207 -3.401 -3.825 1.00 94.06 101 MET A CA 1
ATOM 803 C C . MET A 1 101 ? 17.883 -4.753 -4.063 1.00 94.06 101 MET A C 1
ATOM 805 O O . MET A 1 101 ? 18.964 -4.789 -4.641 1.00 94.06 101 MET A O 1
ATOM 809 N N . ALA A 1 102 ? 17.219 -5.854 -3.706 1.00 94.81 102 ALA A N 1
ATOM 810 C CA . ALA A 1 102 ? 17.726 -7.206 -3.913 1.00 94.81 102 ALA A CA 1
ATOM 811 C C . ALA A 1 102 ? 17.970 -7.526 -5.395 1.00 94.81 102 ALA A C 1
ATOM 813 O O . ALA A 1 102 ? 18.982 -8.128 -5.743 1.00 94.81 102 ALA A O 1
ATOM 814 N N . ILE A 1 103 ? 17.084 -7.072 -6.289 1.00 93.81 103 ILE A N 1
ATOM 815 C CA . ILE A 1 103 ? 17.293 -7.222 -7.737 1.00 93.81 103 ILE A CA 1
ATOM 816 C C . ILE A 1 103 ? 18.455 -6.361 -8.229 1.00 93.81 103 ILE A C 1
ATOM 818 O O . ILE A 1 103 ? 19.246 -6.827 -9.043 1.00 93.81 103 ILE A O 1
ATOM 822 N N . ALA A 1 104 ? 18.567 -5.120 -7.754 1.00 92.12 104 ALA A N 1
ATOM 823 C CA . ALA A 1 104 ? 19.630 -4.213 -8.183 1.00 92.12 104 ALA A CA 1
ATOM 824 C C . ALA A 1 104 ? 21.024 -4.665 -7.711 1.00 92.12 104 ALA A C 1
ATOM 826 O O . ALA A 1 104 ? 21.999 -4.498 -8.441 1.00 92.12 104 ALA A O 1
ATOM 827 N N . GLN A 1 105 ? 21.107 -5.248 -6.511 1.00 93.88 105 GLN A N 1
ATOM 828 C CA . GLN A 1 105 ? 22.347 -5.751 -5.911 1.00 93.88 105 GLN A CA 1
ATOM 829 C C . GLN A 1 105 ? 22.656 -7.209 -6.278 1.00 93.88 105 GLN A C 1
ATOM 831 O O . GLN A 1 105 ? 23.742 -7.684 -5.961 1.00 93.88 105 GLN A O 1
ATOM 836 N N . GLU A 1 106 ? 21.716 -7.911 -6.919 1.00 95.06 106 GLU A N 1
ATOM 837 C CA . GLU A 1 106 ? 21.777 -9.360 -7.161 1.00 95.06 106 GLU A CA 1
ATOM 838 C C . GLU A 1 106 ? 22.000 -10.174 -5.868 1.00 95.06 106 GLU A C 1
ATOM 840 O O . GLU A 1 106 ? 22.582 -11.259 -5.881 1.00 95.06 106 GLU A O 1
ATOM 845 N N . ASP A 1 107 ? 21.501 -9.659 -4.740 1.00 95.69 107 ASP A N 1
ATOM 846 C CA . ASP A 1 107 ? 21.644 -10.250 -3.411 1.00 95.69 107 ASP A CA 1
ATOM 847 C C . ASP A 1 107 ? 20.273 -10.412 -2.744 1.00 95.69 107 ASP A C 1
ATOM 849 O O . ASP A 1 107 ? 19.458 -9.494 -2.700 1.00 95.69 107 ASP A O 1
ATOM 853 N N . ARG A 1 108 ? 20.016 -11.593 -2.178 1.00 94.88 108 ARG A N 1
ATOM 854 C CA . ARG A 1 108 ? 18.787 -11.885 -1.426 1.00 94.88 108 ARG A CA 1
ATOM 855 C C . ARG A 1 108 ? 18.777 -11.274 -0.023 1.00 94.88 108 ARG A C 1
ATOM 857 O O . ARG A 1 108 ? 17.714 -11.257 0.601 1.00 94.88 108 ARG A O 1
ATOM 864 N N . PHE A 1 109 ? 19.935 -10.851 0.494 1.00 95.44 109 PHE A N 1
ATOM 865 C CA . PHE A 1 109 ? 20.099 -10.405 1.877 1.00 95.44 109 PHE A CA 1
ATOM 866 C C . PHE A 1 109 ? 19.056 -9.358 2.304 1.00 95.44 109 PHE A C 1
ATOM 868 O O . PHE A 1 109 ? 18.394 -9.621 3.310 1.00 95.44 109 PHE A O 1
ATOM 875 N N . PRO A 1 110 ? 18.778 -8.283 1.531 1.00 93.81 110 PRO A N 1
ATOM 876 C CA . PRO A 1 110 ? 17.796 -7.269 1.923 1.00 93.81 110 PRO A CA 1
ATOM 877 C C . PRO A 1 110 ? 16.390 -7.813 2.183 1.00 93.81 110 PRO A C 1
ATOM 879 O O . PRO A 1 110 ? 15.714 -7.366 3.103 1.00 93.81 110 PRO A O 1
ATOM 882 N N . ILE A 1 111 ? 15.943 -8.788 1.384 1.00 94.44 111 ILE A N 1
ATOM 883 C CA . ILE A 1 111 ? 14.624 -9.414 1.550 1.00 94.44 111 ILE A CA 1
ATOM 884 C C . ILE A 1 111 ? 14.630 -10.314 2.787 1.00 94.44 111 ILE A C 1
ATOM 886 O O . ILE A 1 111 ? 13.704 -10.282 3.590 1.00 94.44 111 ILE A O 1
ATOM 890 N N . THR A 1 112 ? 15.670 -11.133 2.956 1.00 94.56 112 THR A N 1
ATOM 891 C CA . THR A 1 112 ? 15.712 -12.068 4.087 1.00 94.56 112 THR A CA 1
ATOM 892 C C . THR A 1 112 ? 15.929 -11.385 5.429 1.00 94.56 112 THR A C 1
ATOM 894 O O . THR A 1 112 ? 15.478 -11.912 6.437 1.00 94.56 112 THR A O 1
ATOM 897 N N . ASP A 1 113 ? 16.618 -10.247 5.445 1.00 93.38 113 ASP A N 1
ATOM 898 C CA . ASP A 1 113 ? 16.854 -9.458 6.650 1.00 93.38 113 ASP A CA 1
ATOM 899 C C . ASP A 1 113 ? 15.558 -8.785 7.120 1.00 93.38 113 ASP A C 1
ATOM 901 O O . ASP A 1 113 ? 15.144 -8.985 8.261 1.00 93.38 113 ASP A O 1
ATOM 905 N N . ILE A 1 114 ? 14.830 -8.116 6.213 1.00 91.38 114 ILE A N 1
ATOM 906 C CA . ILE A 1 114 ? 13.575 -7.449 6.586 1.00 91.38 114 ILE A CA 1
ATOM 907 C C . ILE A 1 114 ? 12.483 -8.439 7.003 1.00 91.38 114 ILE A C 1
ATOM 909 O O . ILE A 1 114 ? 11.753 -8.173 7.951 1.00 91.38 114 ILE A O 1
ATOM 913 N N . LEU A 1 115 ? 12.399 -9.609 6.358 1.00 91.31 115 LEU A N 1
ATOM 914 C CA . LEU A 1 115 ? 11.443 -10.649 6.752 1.00 91.31 115 LEU A CA 1
ATOM 915 C C . LEU A 1 115 ? 11.764 -11.251 8.126 1.00 91.31 115 LEU A C 1
ATOM 917 O O . LEU A 1 115 ? 10.850 -11.674 8.816 1.00 91.31 115 LEU A O 1
ATOM 921 N N . ARG A 1 116 ? 13.038 -11.284 8.542 1.00 91.25 116 ARG A N 1
ATOM 922 C CA . ARG A 1 116 ? 13.430 -11.730 9.893 1.00 91.25 116 ARG A CA 1
ATOM 923 C C . ARG A 1 116 ? 13.135 -10.692 10.968 1.00 91.25 116 ARG A C 1
ATOM 925 O O . ARG A 1 116 ? 12.930 -11.068 12.112 1.00 91.25 116 ARG A O 1
ATOM 932 N N . GLN A 1 117 ? 13.178 -9.414 10.602 1.00 89.06 117 GLN A N 1
ATOM 933 C CA . GLN A 1 117 ? 12.833 -8.294 11.480 1.00 89.06 117 GLN A CA 1
ATOM 934 C C . GLN A 1 117 ? 11.325 -8.033 11.524 1.00 89.06 117 GLN A C 1
ATOM 936 O O . GLN A 1 117 ? 10.875 -7.243 12.343 1.00 89.06 117 GLN A O 1
ATOM 941 N N . THR A 1 118 ? 10.548 -8.650 10.629 1.00 89.38 118 THR A N 1
ATOM 942 C CA . THR A 1 118 ? 9.091 -8.516 10.621 1.00 89.38 118 THR A CA 1
ATOM 943 C C . THR A 1 118 ? 8.521 -9.421 11.712 1.00 89.38 118 THR A C 1
ATOM 945 O O . THR A 1 118 ? 8.707 -10.635 11.613 1.00 89.38 118 THR A O 1
ATOM 948 N N . PRO A 1 119 ? 7.867 -8.863 12.744 1.00 87.38 119 PRO A N 1
ATOM 949 C CA . PRO A 1 119 ? 7.321 -9.651 13.844 1.00 87.38 119 PRO A CA 1
ATOM 950 C C . PRO A 1 119 ? 6.145 -10.532 13.415 1.00 87.38 119 PRO A C 1
ATOM 952 O O . PRO A 1 119 ? 5.541 -10.324 12.354 1.00 87.38 119 PRO A O 1
ATOM 955 N N . ASP A 1 120 ? 5.799 -11.490 14.273 1.00 88.12 120 ASP A N 1
ATOM 956 C CA . ASP A 1 120 ? 4.612 -12.320 14.091 1.00 88.12 120 ASP A CA 1
ATOM 957 C C . ASP A 1 120 ? 3.336 -11.484 14.279 1.00 88.12 120 ASP A C 1
ATOM 959 O O . ASP A 1 120 ? 3.227 -10.644 15.176 1.00 88.12 120 ASP A O 1
ATOM 963 N N . ILE A 1 121 ? 2.348 -11.727 13.418 1.00 91.38 121 ILE A N 1
ATOM 964 C CA . ILE A 1 121 ? 1.054 -11.040 13.443 1.00 91.38 121 ILE A CA 1
ATOM 965 C C . ILE A 1 121 ? -0.033 -11.947 14.037 1.00 91.38 121 ILE A C 1
ATOM 967 O O . ILE A 1 121 ? 0.104 -13.170 13.980 1.00 91.38 121 ILE A O 1
ATOM 971 N N . PRO A 1 122 ? -1.128 -11.382 14.573 1.00 92.44 122 PRO A N 1
ATOM 972 C CA . PRO A 1 122 ? -2.269 -12.168 15.041 1.00 92.44 122 PRO A CA 1
ATOM 973 C C . PRO A 1 122 ? -2.854 -13.083 13.948 1.00 92.44 122 PRO A C 1
ATOM 975 O O . PRO A 1 122 ? -2.916 -12.699 12.780 1.00 92.44 122 PRO A O 1
ATOM 978 N N . ASP A 1 123 ? -3.356 -14.265 14.328 1.00 90.38 123 ASP A N 1
ATOM 979 C CA . ASP A 1 123 ? -3.892 -15.280 13.394 1.00 90.38 123 ASP A CA 1
ATOM 980 C C . ASP A 1 123 ? -5.072 -14.783 12.536 1.00 90.38 123 ASP A C 1
ATOM 982 O O . ASP A 1 123 ? -5.345 -15.311 11.456 1.00 90.38 123 ASP A O 1
ATOM 986 N N . ASN A 1 124 ? -5.806 -13.780 13.025 1.00 91.44 124 ASN A N 1
ATOM 987 C CA . ASN A 1 124 ? -6.934 -13.153 12.335 1.00 91.44 124 ASN A CA 1
ATOM 988 C C . ASN A 1 124 ? -6.526 -11.965 11.441 1.00 91.44 124 ASN A C 1
ATOM 990 O O . ASN A 1 124 ? -7.401 -11.292 10.889 1.00 91.44 124 ASN A O 1
ATOM 994 N N . CYS A 1 125 ? -5.226 -11.702 11.301 1.00 94.81 125 CYS A N 1
ATOM 995 C CA . CYS A 1 125 ? -4.667 -10.588 10.549 1.00 94.81 125 CYS A CA 1
ATOM 996 C C . CYS A 1 125 ? -3.836 -11.068 9.349 1.00 94.81 125 CYS A C 1
ATOM 998 O O . CYS A 1 125 ? -3.426 -12.224 9.261 1.00 94.81 125 CYS A O 1
ATOM 1000 N N . GLN A 1 126 ? -3.598 -10.177 8.380 1.00 95.38 126 GLN A N 1
ATOM 1001 C CA . GLN A 1 126 ? -2.849 -10.520 7.170 1.00 95.38 126 GLN A CA 1
ATOM 1002 C C . GLN A 1 126 ? -2.082 -9.331 6.581 1.00 95.38 126 GLN A C 1
ATOM 1004 O O . GLN A 1 126 ? -2.598 -8.220 6.465 1.00 95.38 126 GLN A O 1
ATOM 1009 N N . TRP A 1 127 ? -0.865 -9.570 6.097 1.00 95.50 127 TRP A N 1
ATOM 1010 C CA . TRP A 1 127 ? -0.117 -8.560 5.347 1.00 95.50 127 TRP A CA 1
ATOM 1011 C C . TRP A 1 127 ? -0.697 -8.344 3.944 1.00 95.50 127 TRP A C 1
ATOM 1013 O O . TRP A 1 127 ? -1.051 -9.296 3.250 1.00 95.50 127 TRP A O 1
ATOM 1023 N N . ALA A 1 128 ? -0.738 -7.095 3.483 1.00 96.38 128 ALA A N 1
ATOM 1024 C CA . ALA A 1 128 ? -0.980 -6.737 2.088 1.00 96.38 128 ALA A CA 1
ATOM 1025 C C . ALA A 1 128 ? 0.355 -6.415 1.404 1.00 96.38 128 ALA A C 1
ATOM 1027 O O . ALA A 1 128 ? 1.022 -5.430 1.735 1.00 96.38 128 ALA A O 1
ATOM 1028 N N . ILE A 1 129 ? 0.754 -7.240 0.440 1.00 96.00 129 ILE A N 1
ATOM 1029 C CA . ILE A 1 129 ? 2.027 -7.095 -0.276 1.00 96.00 129 ILE A CA 1
ATOM 1030 C C . ILE A 1 129 ? 1.754 -6.447 -1.626 1.00 96.00 129 ILE A C 1
ATOM 1032 O O . ILE A 1 129 ? 0.794 -6.793 -2.307 1.00 96.00 129 ILE A O 1
ATOM 1036 N N . PHE A 1 130 ? 2.597 -5.507 -2.036 1.00 96.75 130 PHE A N 1
ATOM 1037 C CA . PHE A 1 130 ? 2.460 -4.813 -3.310 1.00 96.75 130 PHE A CA 1
ATOM 1038 C C . PHE A 1 130 ? 3.835 -4.433 -3.863 1.00 96.75 130 PHE A C 1
ATOM 1040 O O . PHE A 1 130 ? 4.790 -4.238 -3.115 1.00 96.75 130 PHE A O 1
ATOM 1047 N N . LEU A 1 131 ? 3.934 -4.313 -5.188 1.00 96.06 131 LEU A N 1
ATOM 1048 C CA . LEU A 1 131 ? 5.164 -3.865 -5.855 1.00 96.06 131 LEU A CA 1
ATOM 1049 C C . LEU A 1 131 ? 5.154 -2.363 -6.128 1.00 96.06 131 LEU A C 1
ATOM 1051 O O . LEU A 1 131 ? 6.185 -1.702 -6.010 1.00 96.06 131 LEU A O 1
ATOM 1055 N N . ARG A 1 132 ? 4.001 -1.829 -6.536 1.00 95.88 132 ARG A N 1
ATOM 1056 C CA . ARG A 1 132 ? 3.745 -0.412 -6.813 1.00 95.88 132 ARG A CA 1
ATOM 1057 C C . ARG A 1 132 ? 2.301 -0.083 -6.469 1.00 95.88 132 ARG A C 1
ATOM 1059 O O . ARG A 1 132 ? 1.465 -0.969 -6.320 1.00 95.88 132 ARG A O 1
ATOM 1066 N N . ASN A 1 133 ? 2.029 1.203 -6.337 1.00 94.62 133 ASN A N 1
ATOM 1067 C CA . ASN A 1 133 ? 0.707 1.747 -6.085 1.00 94.62 133 ASN A CA 1
ATOM 1068 C C . ASN A 1 133 ? 0.547 3.068 -6.863 1.00 94.62 133 ASN A C 1
ATOM 1070 O O . ASN A 1 133 ? 1.373 3.427 -7.705 1.00 94.62 133 ASN A O 1
ATOM 1074 N N . HIS A 1 134 ? -0.539 3.781 -6.582 1.00 93.38 134 HIS A N 1
ATOM 1075 C CA . HIS A 1 134 ? -0.848 5.088 -7.159 1.00 93.38 134 HIS A CA 1
ATOM 1076 C C . HIS A 1 134 ? 0.066 6.244 -6.714 1.00 93.38 134 HIS A C 1
ATOM 1078 O O . HIS A 1 134 ? -0.074 7.346 -7.253 1.00 93.38 134 HIS A O 1
ATOM 1084 N N . ASP A 1 135 ? 0.973 6.021 -5.767 1.00 92.62 135 ASP A N 1
ATOM 1085 C CA . ASP A 1 135 ? 1.936 7.010 -5.290 1.00 92.62 135 ASP A CA 1
ATOM 1086 C C . ASP A 1 135 ? 3.334 6.722 -5.843 1.00 92.62 135 ASP A C 1
ATOM 1088 O O . ASP A 1 135 ? 3.561 5.829 -6.670 1.00 92.62 135 ASP A O 1
ATOM 1092 N N . GLU A 1 136 ? 4.306 7.523 -5.436 1.00 91.12 136 GLU A N 1
ATOM 1093 C CA . GLU A 1 136 ? 5.709 7.222 -5.632 1.00 91.12 136 GLU A CA 1
ATOM 1094 C C . GLU A 1 136 ? 6.116 5.935 -4.909 1.00 91.12 136 GLU A C 1
ATOM 1096 O O . GLU A 1 136 ? 5.470 5.433 -3.991 1.00 91.12 136 GLU A O 1
ATOM 1101 N N . LEU A 1 137 ? 7.221 5.355 -5.352 1.00 92.38 137 LEU A N 1
ATOM 1102 C CA . LEU A 1 137 ? 7.924 4.358 -4.571 1.00 92.38 137 LEU A CA 1
ATOM 1103 C C . LEU A 1 137 ? 8.547 5.098 -3.388 1.00 92.38 137 LEU A C 1
ATOM 1105 O O . LEU A 1 137 ? 9.576 5.751 -3.566 1.00 92.38 137 LEU A O 1
ATOM 1109 N N . THR A 1 138 ? 7.876 5.062 -2.236 1.00 90.88 138 THR A N 1
ATOM 1110 C CA . THR A 1 138 ? 8.354 5.709 -1.010 1.00 90.88 138 THR A CA 1
ATOM 1111 C C . THR A 1 138 ? 9.657 5.066 -0.539 1.00 90.88 138 THR A C 1
ATOM 1113 O O . THR A 1 138 ? 9.781 3.840 -0.487 1.00 90.88 138 THR A O 1
ATOM 1116 N N . LEU A 1 139 ? 10.643 5.910 -0.236 1.00 90.81 139 LEU A N 1
ATOM 1117 C CA . LEU A 1 139 ? 11.925 5.552 0.371 1.00 90.81 139 LEU A CA 1
ATOM 1118 C C . LEU A 1 139 ? 12.097 6.308 1.699 1.00 90.81 139 LEU A C 1
ATOM 1120 O O . LEU A 1 139 ? 13.203 6.698 2.075 1.00 90.81 139 LEU A O 1
ATOM 1124 N N . GLU A 1 140 ? 10.995 6.558 2.402 1.00 86.19 140 GLU A N 1
ATOM 1125 C CA . GLU A 1 140 ? 11.018 7.184 3.726 1.00 86.19 140 GLU A CA 1
ATOM 1126 C C . GLU A 1 140 ? 11.612 6.216 4.754 1.00 86.19 140 GLU A C 1
ATOM 1128 O O . GLU A 1 140 ? 12.615 6.535 5.389 1.00 86.19 140 GLU A O 1
ATOM 1133 N N . MET A 1 141 ? 11.094 4.984 4.799 1.00 85.31 141 MET A N 1
ATOM 1134 C CA . MET A 1 141 ? 1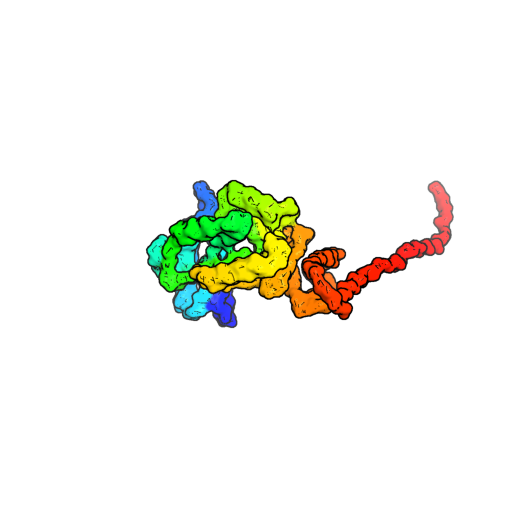1.491 3.931 5.748 1.00 85.31 141 MET A CA 1
ATOM 1135 C C . MET A 1 141 ? 12.657 3.061 5.234 1.00 85.31 141 MET A C 1
ATOM 1137 O O . MET A 1 141 ? 12.638 1.825 5.280 1.00 85.31 141 MET A O 1
ATOM 1141 N N . VAL A 1 142 ? 13.688 3.715 4.694 1.00 86.56 142 VAL A N 1
ATOM 1142 C CA . VAL A 1 142 ? 14.992 3.118 4.356 1.00 86.56 142 VAL A CA 1
ATOM 1143 C C . VAL A 1 142 ? 16.115 3.994 4.904 1.00 86.56 142 VAL A C 1
ATOM 1145 O O . VAL A 1 142 ? 15.930 5.190 5.134 1.00 86.56 142 VAL A O 1
ATOM 1148 N N . THR A 1 143 ? 17.298 3.417 5.097 1.00 89.00 143 THR A N 1
ATOM 1149 C CA . THR A 1 143 ? 18.479 4.191 5.499 1.00 89.00 143 THR A CA 1
ATOM 1150 C C . THR A 1 143 ? 18.906 5.155 4.387 1.00 89.00 143 THR A C 1
ATOM 1152 O O . THR A 1 143 ? 18.667 4.908 3.203 1.00 89.00 143 THR A O 1
ATOM 1155 N N . ASP A 1 144 ? 19.605 6.236 4.742 1.00 90.00 144 ASP A N 1
ATOM 1156 C CA . ASP A 1 144 ? 20.067 7.235 3.765 1.00 90.00 144 ASP A CA 1
ATOM 1157 C C . ASP A 1 144 ? 20.925 6.617 2.649 1.00 90.00 144 ASP A C 1
ATOM 1159 O O . ASP A 1 144 ? 20.782 6.964 1.478 1.00 90.00 144 ASP A O 1
ATOM 1163 N N . ARG A 1 145 ? 21.762 5.627 2.990 1.00 90.75 145 ARG A N 1
ATOM 1164 C CA . ARG A 1 145 ? 22.607 4.912 2.020 1.00 90.75 145 ARG A CA 1
ATOM 1165 C C . ARG A 1 145 ? 21.790 4.079 1.035 1.00 90.75 145 ARG A C 1
ATOM 1167 O O . ARG A 1 145 ? 22.092 4.074 -0.157 1.00 90.75 145 ARG A O 1
ATOM 1174 N N . GLU A 1 146 ? 20.777 3.368 1.524 1.00 90.69 146 GLU A N 1
ATOM 1175 C CA . GLU A 1 146 ? 19.871 2.585 0.675 1.00 90.69 146 GLU A CA 1
ATOM 1176 C C . GLU A 1 146 ? 19.056 3.507 -0.238 1.00 90.69 146 GLU A C 1
ATOM 1178 O O . GLU A 1 146 ? 18.898 3.220 -1.427 1.00 90.69 146 GLU A O 1
ATOM 1183 N N . ARG A 1 147 ? 18.596 4.649 0.293 1.00 92.81 147 ARG A N 1
ATOM 1184 C CA . ARG A 1 147 ? 17.869 5.668 -0.470 1.00 92.81 147 ARG A CA 1
ATOM 1185 C C . ARG A 1 147 ? 18.706 6.203 -1.626 1.00 92.81 147 ARG A C 1
ATOM 1187 O O . ARG A 1 147 ? 18.247 6.185 -2.768 1.00 92.81 147 ARG A O 1
ATOM 1194 N N . ASP A 1 148 ? 19.940 6.616 -1.347 1.00 91.50 148 ASP A N 1
ATOM 1195 C CA . ASP A 1 148 ? 20.864 7.123 -2.363 1.00 91.50 148 ASP A CA 1
ATOM 1196 C C . ASP A 1 148 ? 21.167 6.068 -3.432 1.00 91.50 148 ASP A C 1
ATOM 1198 O O . ASP A 1 148 ? 21.190 6.374 -4.628 1.00 91.50 148 ASP A O 1
ATOM 1202 N N . TYR A 1 149 ? 21.347 4.808 -3.023 1.00 92.81 149 TYR A N 1
ATOM 1203 C CA . TYR A 1 149 ? 21.553 3.697 -3.949 1.00 92.81 149 TYR A CA 1
ATOM 1204 C C . TYR A 1 149 ? 20.353 3.509 -4.889 1.00 92.81 149 TYR A C 1
ATOM 1206 O O . TYR A 1 149 ? 20.519 3.488 -6.113 1.00 92.81 149 TYR A O 1
ATOM 1214 N N . LEU A 1 150 ? 19.136 3.439 -4.340 1.00 92.62 150 LEU A N 1
ATOM 1215 C CA . LEU A 1 150 ? 17.908 3.257 -5.118 1.00 92.62 150 LEU A CA 1
ATOM 1216 C C . LEU A 1 150 ? 17.629 4.449 -6.038 1.00 92.62 150 LEU A C 1
ATOM 1218 O O . LEU A 1 150 ? 17.237 4.255 -7.190 1.00 92.62 150 LEU A O 1
ATOM 1222 N N . TRP A 1 151 ? 17.890 5.675 -5.586 1.00 92.38 151 TRP A N 1
ATOM 1223 C CA . TRP A 1 151 ? 17.801 6.859 -6.435 1.00 92.38 151 TRP A CA 1
ATOM 1224 C C . TRP A 1 151 ? 18.778 6.821 -7.604 1.00 92.38 151 TRP A C 1
ATOM 1226 O O . TRP A 1 151 ? 18.394 7.158 -8.723 1.00 92.38 151 TRP A O 1
ATOM 1236 N N . ASN A 1 152 ? 20.024 6.414 -7.376 1.00 91.19 152 ASN A N 1
ATOM 1237 C CA . ASN A 1 152 ? 21.024 6.359 -8.439 1.00 91.19 152 ASN A CA 1
ATOM 1238 C C . ASN A 1 152 ? 20.737 5.244 -9.450 1.00 91.19 152 ASN A C 1
ATOM 1240 O O . ASN A 1 152 ? 20.935 5.451 -10.646 1.00 91.19 152 ASN A O 1
ATOM 1244 N N . TYR A 1 153 ? 20.227 4.101 -8.987 1.00 92.19 153 TYR A N 1
ATOM 1245 C CA . TYR A 1 153 ? 19.916 2.963 -9.850 1.00 92.19 153 TYR A CA 1
ATOM 1246 C C . TYR A 1 153 ? 18.604 3.156 -10.629 1.00 92.19 153 TYR A C 1
ATOM 1248 O O . TYR A 1 153 ? 18.579 3.062 -11.853 1.00 92.19 153 TYR A O 1
ATOM 1256 N N . TYR A 1 154 ? 17.504 3.477 -9.939 1.00 92.25 154 TYR A N 1
ATOM 1257 C CA . TYR A 1 154 ? 16.154 3.473 -10.521 1.00 92.25 154 TYR A CA 1
ATOM 1258 C C . TYR A 1 154 ? 15.648 4.852 -10.980 1.00 92.25 154 TYR A C 1
ATOM 1260 O O . TYR A 1 154 ? 14.710 4.936 -11.787 1.00 92.25 154 TYR A O 1
ATOM 1268 N N . ALA A 1 155 ? 16.255 5.934 -10.486 1.00 89.81 155 ALA A N 1
ATOM 1269 C CA . ALA A 1 155 ? 15.865 7.319 -10.757 1.00 89.81 155 ALA A CA 1
ATOM 1270 C C . ALA A 1 155 ? 17.074 8.184 -11.152 1.00 89.81 155 ALA A C 1
ATOM 1272 O O . ALA A 1 155 ? 17.346 9.232 -10.551 1.00 89.81 155 ALA A O 1
ATOM 1273 N N . SER A 1 156 ? 17.801 7.733 -12.177 1.00 81.88 156 SER A N 1
ATOM 1274 C CA . SER A 1 156 ? 18.917 8.482 -12.764 1.00 81.88 156 SER A CA 1
ATOM 1275 C C . SER A 1 156 ? 18.484 9.859 -13.286 1.00 81.88 156 SER A C 1
ATOM 1277 O O . SER A 1 156 ? 19.217 10.833 -13.122 1.00 81.88 156 SER A O 1
ATOM 1279 N N . ASP A 1 157 ? 17.268 9.978 -13.832 1.00 86.56 157 ASP A N 1
ATOM 1280 C CA . ASP A 1 157 ? 16.630 11.275 -14.081 1.00 86.56 157 ASP A CA 1
ATOM 1281 C C . ASP A 1 157 ? 16.070 11.844 -12.769 1.00 86.56 157 ASP A C 1
ATOM 1283 O O . ASP A 1 157 ? 15.147 11.288 -12.168 1.00 86.56 157 ASP A O 1
ATOM 1287 N N . THR A 1 158 ? 16.590 12.996 -12.343 1.00 87.12 158 THR A N 1
ATOM 1288 C CA . THR A 1 158 ? 16.149 13.690 -11.125 1.00 87.12 158 THR A CA 1
ATOM 1289 C C . THR A 1 158 ? 14.679 14.094 -11.169 1.00 87.12 158 THR A C 1
ATOM 1291 O O . THR A 1 158 ? 14.052 14.203 -10.120 1.00 87.12 158 THR A O 1
ATOM 1294 N N . ARG A 1 159 ? 14.078 14.239 -12.358 1.00 88.75 159 ARG A N 1
ATOM 1295 C CA . ARG A 1 159 ? 12.637 14.497 -12.506 1.00 88.75 159 ARG A CA 1
ATOM 1296 C C . ARG A 1 159 ? 11.786 13.313 -12.077 1.00 88.75 159 ARG A C 1
ATOM 1298 O O . ARG A 1 159 ? 10.619 13.508 -11.756 1.00 88.75 159 ARG A O 1
ATOM 1305 N N . ALA A 1 160 ? 12.326 12.098 -12.089 1.00 87.81 160 ALA A N 1
ATOM 1306 C CA . ALA A 1 160 ? 11.623 10.923 -11.590 1.00 87.81 160 ALA A CA 1
ATOM 1307 C C . ALA A 1 160 ? 11.597 10.858 -10.053 1.00 87.81 160 ALA A C 1
ATOM 1309 O O . ALA A 1 160 ? 10.885 10.020 -9.503 1.00 87.81 160 ALA A O 1
ATOM 1310 N N . ARG A 1 161 ? 12.342 11.733 -9.364 1.00 91.88 161 ARG A N 1
ATOM 1311 C CA . ARG A 1 161 ? 12.355 11.843 -7.903 1.00 91.88 161 ARG A CA 1
ATOM 1312 C C . ARG A 1 161 ? 11.281 12.838 -7.458 1.00 91.88 161 ARG A C 1
ATOM 1314 O O . ARG A 1 161 ? 11.119 13.893 -8.071 1.00 91.88 161 ARG A O 1
ATOM 1321 N N . ILE A 1 162 ? 10.534 12.484 -6.421 1.00 89.25 162 ILE A N 1
ATOM 1322 C CA . ILE A 1 162 ? 9.558 13.358 -5.759 1.00 89.25 162 ILE A CA 1
ATOM 1323 C C . ILE A 1 162 ? 9.558 13.019 -4.271 1.00 89.25 162 ILE A C 1
ATOM 1325 O O . ILE A 1 162 ? 9.689 11.844 -3.936 1.00 89.25 162 ILE A O 1
ATOM 1329 N N . ASN A 1 163 ? 9.459 14.026 -3.401 1.00 88.69 163 ASN A N 1
ATOM 1330 C CA . ASN A 1 163 ? 9.589 13.857 -1.950 1.00 88.69 163 ASN A CA 1
ATOM 1331 C C . ASN A 1 163 ? 10.835 13.012 -1.604 1.00 88.69 163 ASN A C 1
ATOM 1333 O O . ASN A 1 163 ? 11.931 13.289 -2.098 1.00 88.69 163 ASN A O 1
ATOM 1337 N N . LEU A 1 164 ? 10.653 11.953 -0.815 1.00 88.88 164 LEU A N 1
ATOM 1338 C CA . LEU A 1 164 ? 11.658 10.943 -0.500 1.00 88.88 164 LEU A CA 1
ATOM 1339 C C . LEU A 1 164 ? 11.450 9.656 -1.316 1.00 88.88 164 LEU A C 1
ATOM 1341 O O . LEU A 1 164 ? 11.670 8.569 -0.806 1.00 88.88 164 LEU A O 1
ATOM 1345 N N . GLY A 1 165 ? 11.013 9.738 -2.576 1.00 92.19 165 GLY A N 1
ATOM 1346 C CA . GLY A 1 165 ? 10.679 8.554 -3.373 1.00 92.19 165 GLY A CA 1
ATOM 1347 C C . GLY A 1 165 ? 10.884 8.686 -4.883 1.00 92.19 165 GLY A C 1
ATOM 1348 O O . GLY A 1 165 ? 11.523 9.620 -5.382 1.00 92.19 165 GLY A O 1
ATOM 1349 N N . ILE A 1 166 ? 10.378 7.691 -5.623 1.00 93.62 166 ILE A N 1
ATOM 1350 C CA . ILE A 1 166 ? 10.521 7.561 -7.085 1.00 93.62 166 ILE A CA 1
ATOM 1351 C C . ILE A 1 166 ? 9.150 7.411 -7.758 1.00 93.62 166 ILE A C 1
ATOM 1353 O O . ILE A 1 166 ? 8.486 6.382 -7.644 1.00 93.62 166 ILE A O 1
ATOM 1357 N N . ARG A 1 167 ? 8.729 8.406 -8.542 1.00 93.38 167 ARG A N 1
ATOM 1358 C CA . ARG A 1 167 ? 7.422 8.436 -9.231 1.00 93.38 167 ARG A CA 1
ATOM 1359 C C . ARG A 1 167 ? 7.427 7.732 -10.591 1.00 93.38 167 ARG A C 1
ATOM 1361 O O . ARG A 1 167 ? 7.091 8.320 -11.619 1.00 93.38 167 ARG A O 1
ATOM 1368 N N . ARG A 1 168 ? 7.825 6.460 -10.598 1.00 93.88 168 ARG A N 1
ATOM 1369 C CA . ARG A 1 168 ? 7.841 5.599 -11.792 1.00 93.88 168 ARG A CA 1
ATOM 1370 C C . ARG A 1 168 ? 6.944 4.375 -11.618 1.00 93.88 168 ARG A C 1
ATOM 1372 O O . ARG A 1 168 ? 6.685 3.940 -10.491 1.00 93.88 168 ARG A O 1
ATOM 1379 N N . ARG A 1 169 ? 6.460 3.823 -12.733 1.00 95.94 169 ARG A N 1
ATOM 1380 C CA . ARG A 1 169 ? 5.723 2.544 -12.762 1.00 95.94 169 ARG A CA 1
ATOM 1381 C C . ARG A 1 169 ? 6.677 1.347 -12.728 1.00 95.94 169 ARG A C 1
ATOM 1383 O O . ARG A 1 169 ? 7.868 1.495 -13.005 1.00 95.94 169 ARG A O 1
ATOM 1390 N N . LEU A 1 170 ? 6.138 0.157 -12.448 1.00 95.44 170 LEU A N 1
ATOM 1391 C CA . LEU A 1 170 ? 6.895 -1.096 -12.348 1.00 95.44 170 LEU A CA 1
ATOM 1392 C C . LEU A 1 170 ? 7.716 -1.391 -13.612 1.00 95.44 170 LEU A C 1
ATOM 1394 O O . LEU A 1 170 ? 8.930 -1.571 -13.542 1.00 95.44 170 LEU A O 1
ATOM 1398 N N . ALA A 1 171 ? 7.073 -1.402 -14.784 1.00 95.38 171 ALA A N 1
ATOM 1399 C CA . ALA A 1 171 ? 7.760 -1.745 -16.027 1.00 95.38 171 ALA A CA 1
ATOM 1400 C C . ALA A 1 171 ? 8.885 -0.748 -16.380 1.00 95.38 171 ALA A C 1
ATOM 1402 O O . ALA A 1 171 ? 9.988 -1.196 -16.687 1.00 95.38 171 ALA A O 1
ATOM 1403 N N . PRO A 1 172 ? 8.689 0.584 -16.304 1.00 94.12 172 PRO A N 1
ATOM 1404 C CA . PRO A 1 172 ? 9.784 1.542 -16.460 1.00 94.12 172 PRO A CA 1
ATOM 1405 C C . PRO A 1 172 ? 10.915 1.398 -15.432 1.00 94.12 172 PRO A C 1
ATOM 1407 O O . PRO A 1 172 ? 12.074 1.547 -15.825 1.00 94.12 172 PRO A O 1
ATOM 1410 N N . LEU A 1 173 ? 10.610 1.122 -14.155 1.00 93.81 173 LEU A N 1
ATOM 1411 C CA . LEU A 1 173 ? 11.628 0.892 -13.116 1.00 93.81 173 LEU A CA 1
ATOM 1412 C C . LEU A 1 173 ? 12.555 -0.266 -13.489 1.00 93.81 173 LEU A C 1
ATOM 1414 O O . LEU A 1 173 ? 13.764 -0.156 -13.337 1.00 93.81 173 LEU A O 1
ATOM 1418 N N . LEU A 1 174 ? 11.999 -1.337 -14.049 1.00 94.19 174 LEU A N 1
ATOM 1419 C CA . LEU A 1 174 ? 12.747 -2.527 -14.454 1.00 94.19 174 LEU A CA 1
ATOM 1420 C C . LEU A 1 174 ? 13.239 -2.471 -15.904 1.00 94.19 174 LEU A C 1
ATOM 1422 O O . LEU A 1 174 ? 13.453 -3.512 -16.519 1.00 94.19 174 LEU A O 1
ATOM 1426 N N . GLU A 1 175 ? 13.368 -1.271 -16.476 1.00 92.69 175 GLU A N 1
ATOM 1427 C CA . GLU A 1 175 ? 13.831 -1.047 -17.856 1.00 92.69 175 GLU A CA 1
ATOM 1428 C C . GLU A 1 175 ? 13.015 -1.801 -18.924 1.00 92.69 175 GLU A C 1
ATOM 1430 O O . GLU A 1 175 ? 13.471 -2.023 -20.044 1.00 92.69 175 GLU A O 1
ATOM 1435 N N . ARG A 1 176 ? 11.769 -2.162 -18.594 1.00 93.19 176 ARG A N 1
ATOM 1436 C CA . ARG A 1 176 ? 10.871 -3.006 -19.397 1.00 93.19 176 ARG A CA 1
ATOM 1437 C C . ARG A 1 176 ? 11.418 -4.416 -19.653 1.00 93.19 176 ARG A C 1
ATOM 1439 O O . ARG A 1 176 ? 10.981 -5.076 -20.597 1.00 93.19 176 ARG A O 1
ATOM 1446 N N . ASP A 1 177 ? 12.330 -4.899 -18.811 1.00 96.38 177 ASP A N 1
ATOM 1447 C CA . ASP A 1 177 ? 12.771 -6.289 -18.844 1.00 96.38 177 ASP A CA 1
ATOM 1448 C C . ASP A 1 177 ? 11.671 -7.201 -18.292 1.00 96.38 177 ASP A C 1
ATOM 1450 O O . ASP A 1 177 ? 11.395 -7.255 -17.090 1.00 96.38 177 ASP A O 1
ATOM 1454 N N . ARG A 1 178 ? 11.059 -7.962 -19.201 1.00 95.31 178 ARG A N 1
ATOM 1455 C CA . ARG A 1 178 ? 10.006 -8.925 -18.886 1.00 95.31 178 ARG A CA 1
ATOM 1456 C C . ARG A 1 178 ? 10.435 -9.946 -17.831 1.00 95.31 178 ARG A C 1
ATOM 1458 O O . ARG A 1 178 ? 9.620 -10.285 -16.982 1.00 95.31 178 ARG A O 1
ATOM 1465 N N . ARG A 1 179 ? 11.689 -10.410 -17.844 1.00 97.00 179 ARG A N 1
ATOM 1466 C CA . ARG A 1 179 ? 12.165 -11.423 -16.886 1.00 97.00 179 ARG A CA 1
ATOM 1467 C C . ARG A 1 179 ? 12.214 -10.870 -15.468 1.00 97.00 179 ARG A C 1
ATOM 1469 O O . ARG A 1 179 ? 11.814 -11.553 -14.532 1.00 97.00 179 ARG A O 1
ATOM 1476 N N . ARG A 1 180 ? 12.653 -9.617 -15.310 1.00 95.81 180 ARG A N 1
ATOM 1477 C CA . ARG A 1 180 ? 12.658 -8.926 -14.011 1.00 95.81 180 ARG A CA 1
ATOM 1478 C C . ARG A 1 180 ? 11.236 -8.656 -13.515 1.00 95.81 180 ARG A C 1
ATOM 1480 O O . ARG A 1 180 ? 10.968 -8.825 -12.329 1.00 95.81 180 ARG A O 1
ATOM 1487 N N . ILE A 1 181 ? 10.323 -8.285 -14.418 1.00 96.44 181 ILE A N 1
ATOM 1488 C CA . ILE A 1 181 ? 8.901 -8.084 -14.088 1.00 96.44 181 ILE A CA 1
ATOM 1489 C C . ILE A 1 181 ? 8.266 -9.400 -13.620 1.00 96.44 181 ILE A C 1
ATOM 1491 O O . ILE A 1 181 ? 7.590 -9.422 -12.594 1.00 96.44 181 ILE A O 1
ATOM 1495 N N . GLU A 1 182 ? 8.494 -10.501 -14.339 1.00 97.25 182 GLU A N 1
ATOM 1496 C CA . GLU A 1 182 ? 7.998 -11.831 -13.961 1.00 97.25 182 GLU A CA 1
ATOM 1497 C C . GLU A 1 182 ? 8.601 -12.305 -12.633 1.00 97.25 182 GLU A C 1
ATOM 1499 O O . GLU A 1 182 ? 7.875 -12.858 -11.809 1.00 97.25 182 GLU A O 1
ATOM 1504 N N . LEU A 1 183 ? 9.886 -12.031 -12.376 1.00 96.31 183 LEU A N 1
ATOM 1505 C CA . LEU A 1 183 ? 10.541 -12.346 -11.105 1.00 96.31 183 LEU A CA 1
ATOM 1506 C C . LEU A 1 183 ? 9.896 -11.613 -9.920 1.00 96.31 183 LEU A C 1
ATOM 1508 O O . LEU A 1 183 ? 9.538 -12.261 -8.939 1.00 96.31 183 LEU A O 1
ATOM 1512 N N . LEU A 1 184 ? 9.702 -10.290 -10.003 1.00 96.00 184 LEU A N 1
ATOM 1513 C CA . LEU A 1 184 ? 9.050 -9.544 -8.917 1.00 96.00 184 LEU A CA 1
ATOM 1514 C C . LEU A 1 184 ? 7.600 -9.968 -8.709 1.00 96.00 184 LEU A C 1
ATOM 1516 O O . LEU A 1 184 ? 7.170 -10.080 -7.566 1.00 96.00 184 LEU A O 1
ATOM 1520 N N . ASN A 1 185 ? 6.851 -10.236 -9.781 1.00 96.81 185 ASN A N 1
ATOM 1521 C CA . ASN A 1 185 ? 5.486 -10.743 -9.642 1.00 96.81 185 ASN A CA 1
ATOM 1522 C C . ASN A 1 185 ? 5.462 -12.157 -9.047 1.00 96.81 185 ASN A C 1
ATOM 1524 O O . ASN A 1 185 ? 4.576 -12.467 -8.259 1.00 96.81 185 ASN A O 1
ATOM 1528 N N . SER A 1 186 ? 6.450 -12.997 -9.360 1.00 96.69 186 SER A N 1
ATOM 1529 C CA . SER A 1 186 ? 6.580 -14.320 -8.738 1.00 96.69 186 SER A CA 1
ATOM 1530 C C . SER A 1 186 ? 6.821 -14.195 -7.236 1.00 96.69 186 SER A C 1
ATOM 1532 O O . SER A 1 186 ? 6.153 -14.877 -6.470 1.00 96.69 186 SER A O 1
ATOM 1534 N N . LEU A 1 187 ? 7.702 -13.275 -6.817 1.00 95.12 187 LEU A N 1
ATOM 1535 C CA . LEU A 1 187 ? 7.915 -12.964 -5.402 1.00 95.12 187 LEU A CA 1
ATOM 1536 C C . LEU A 1 187 ? 6.640 -12.410 -4.754 1.00 95.12 187 LEU A C 1
ATOM 1538 O O . LEU A 1 187 ? 6.239 -12.900 -3.707 1.00 95.12 187 LEU A O 1
ATOM 1542 N N . LEU A 1 188 ? 5.963 -11.448 -5.386 1.00 96.19 188 LEU A N 1
ATOM 1543 C CA . LEU A 1 188 ? 4.700 -10.884 -4.898 1.00 96.19 188 LEU A CA 1
ATOM 1544 C C . LEU A 1 188 ? 3.655 -11.974 -4.607 1.00 96.19 188 LEU A C 1
ATOM 1546 O O . LEU A 1 188 ? 3.006 -11.931 -3.569 1.00 96.19 188 LEU A O 1
ATOM 1550 N N . LEU A 1 189 ? 3.504 -12.940 -5.517 1.00 96.62 189 LEU A N 1
ATOM 1551 C CA . LEU A 1 189 ? 2.503 -14.006 -5.417 1.00 96.62 189 LEU A CA 1
ATOM 1552 C C . LEU A 1 189 ? 2.926 -15.173 -4.509 1.00 96.62 189 LEU A C 1
ATOM 1554 O O . LEU A 1 189 ? 2.079 -15.990 -4.158 1.00 96.62 189 LEU A O 1
ATOM 1558 N N . SER A 1 190 ? 4.211 -15.285 -4.153 1.00 95.25 190 SER A N 1
ATOM 1559 C CA . SER A 1 190 ? 4.732 -16.373 -3.311 1.00 95.25 190 SER A CA 1
ATOM 1560 C C . SER A 1 190 ? 5.018 -15.971 -1.863 1.00 95.25 190 SER A C 1
ATOM 1562 O O . SER A 1 190 ? 5.311 -16.838 -1.043 1.00 95.25 190 SER A O 1
ATOM 1564 N N . MET A 1 191 ? 5.031 -14.673 -1.555 1.00 92.88 191 MET A N 1
ATOM 1565 C CA . MET A 1 191 ? 5.331 -14.167 -0.213 1.00 92.88 191 MET A CA 1
ATOM 1566 C C . MET A 1 191 ? 4.123 -14.306 0.730 1.00 92.88 191 MET A C 1
ATOM 1568 O O . MET A 1 191 ? 2.984 -14.306 0.262 1.00 92.88 191 MET A O 1
ATOM 1572 N N . PRO A 1 192 ? 4.348 -14.416 2.054 1.00 91.50 192 PRO A N 1
ATOM 1573 C CA . PRO A 1 192 ? 3.273 -14.569 3.032 1.00 91.50 192 PRO A CA 1
ATOM 1574 C C . PRO A 1 192 ? 2.451 -13.281 3.150 1.00 91.50 192 PRO A C 1
ATOM 1576 O O . PRO A 1 192 ? 2.870 -12.312 3.778 1.00 91.50 192 PRO A O 1
ATOM 1579 N N . GLY A 1 193 ? 1.286 -13.264 2.508 1.00 93.31 193 GLY A N 1
ATOM 1580 C CA . GLY A 1 193 ? 0.381 -12.124 2.497 1.00 93.31 193 GLY A CA 1
ATOM 1581 C C . GLY A 1 193 ? -0.615 -12.192 1.345 1.00 93.31 193 GLY A C 1
ATOM 1582 O O . GLY A 1 193 ? -0.615 -13.117 0.535 1.00 93.31 193 GLY A O 1
ATOM 1583 N N . THR A 1 194 ? -1.470 -11.180 1.257 1.00 96.88 194 THR A N 1
ATOM 1584 C CA . THR A 1 194 ? -2.386 -10.991 0.131 1.00 96.88 194 THR A CA 1
ATOM 1585 C C . THR A 1 194 ? -1.752 -10.047 -0.893 1.00 96.88 194 THR A C 1
ATOM 1587 O O . THR A 1 194 ? -1.437 -8.904 -0.545 1.00 96.88 194 THR A O 1
ATOM 1590 N N . PRO A 1 195 ? -1.555 -10.478 -2.150 1.00 97.25 195 PRO A N 1
ATOM 1591 C CA . PRO A 1 195 ? -0.945 -9.645 -3.177 1.00 97.25 195 PRO A CA 1
ATOM 1592 C C . PRO A 1 195 ? -1.925 -8.586 -3.701 1.00 97.25 195 PRO A C 1
ATOM 1594 O O . PRO A 1 195 ? -3.072 -8.883 -4.032 1.00 97.25 195 PRO A O 1
ATOM 1597 N N . VAL A 1 196 ? -1.445 -7.352 -3.850 1.00 97.06 196 VAL A N 1
ATOM 1598 C CA . VAL A 1 196 ? -2.165 -6.229 -4.458 1.00 97.06 196 VAL A CA 1
ATOM 1599 C C . VAL A 1 196 ? -1.465 -5.835 -5.755 1.00 97.06 196 VAL A C 1
ATOM 1601 O O . VAL A 1 196 ? -0.294 -5.451 -5.763 1.00 97.06 196 VAL A O 1
ATOM 1604 N N . ILE A 1 197 ? -2.199 -5.923 -6.866 1.00 96.81 197 ILE A N 1
ATOM 1605 C CA . ILE A 1 197 ? -1.715 -5.571 -8.205 1.00 96.81 197 ILE A CA 1
ATOM 1606 C C . ILE A 1 197 ? -2.259 -4.193 -8.577 1.00 96.81 197 ILE A C 1
ATOM 1608 O O . ILE A 1 197 ? -3.462 -3.941 -8.498 1.00 96.81 197 ILE A O 1
ATOM 1612 N N . TYR A 1 198 ? -1.372 -3.293 -8.998 1.00 97.69 198 TYR A N 1
ATOM 1613 C CA . TYR A 1 198 ? -1.760 -1.967 -9.461 1.00 97.69 198 TYR A CA 1
ATOM 1614 C C . TYR A 1 198 ? -2.201 -2.009 -10.928 1.00 97.69 198 TYR A C 1
ATOM 1616 O O . TYR A 1 198 ? -1.513 -2.586 -11.769 1.00 97.69 198 TYR A O 1
ATOM 1624 N N . TYR A 1 199 ? -3.342 -1.385 -11.240 1.00 97.38 199 TYR A N 1
ATOM 1625 C CA . TYR A 1 199 ? -3.954 -1.479 -12.569 1.00 97.38 199 TYR A CA 1
ATOM 1626 C C . TYR A 1 199 ? -2.978 -1.090 -13.684 1.00 97.38 199 TYR A C 1
ATOM 1628 O O . TYR A 1 199 ? -2.306 -0.053 -13.620 1.00 97.38 199 TYR A O 1
ATOM 1636 N N . GLY A 1 200 ? -2.929 -1.893 -14.738 1.00 96.12 200 GLY A N 1
ATOM 1637 C CA . GLY A 1 200 ? -2.057 -1.691 -15.882 1.00 96.12 200 GLY A CA 1
ATOM 1638 C C . GLY A 1 200 ? -0.665 -2.302 -15.743 1.00 96.12 200 GLY A C 1
ATOM 1639 O O . GLY A 1 200 ? 0.015 -2.464 -16.758 1.00 96.12 200 GLY A O 1
ATOM 1640 N N . ASP A 1 201 ? -0.216 -2.665 -14.539 1.00 96.00 201 ASP A N 1
ATOM 1641 C CA . ASP A 1 201 ? 1.077 -3.339 -14.385 1.00 96.00 201 ASP A CA 1
ATOM 1642 C C . ASP A 1 201 ? 1.030 -4.766 -14.962 1.00 96.00 201 ASP A C 1
ATOM 1644 O O . ASP A 1 201 ? 2.040 -5.245 -15.480 1.00 96.00 201 ASP A O 1
ATOM 1648 N N . GLU A 1 202 ? -0.153 -5.390 -15.022 1.00 95.31 202 GLU A N 1
ATOM 1649 C CA . GLU A 1 202 ? -0.389 -6.685 -15.673 1.00 95.31 202 GLU A CA 1
ATOM 1650 C C . GLU A 1 202 ? -0.150 -6.665 -17.193 1.00 95.31 202 GLU A C 1
ATOM 1652 O O . GLU A 1 202 ? 0.191 -7.691 -17.782 1.00 95.31 202 GLU A O 1
ATOM 1657 N N . ILE A 1 203 ? -0.270 -5.494 -17.831 1.00 95.12 203 ILE A N 1
ATOM 1658 C CA . ILE A 1 203 ? 0.066 -5.278 -19.250 1.00 95.12 203 ILE A CA 1
ATOM 1659 C C . ILE A 1 203 ? 1.383 -4.504 -19.436 1.00 95.12 203 ILE A C 1
ATOM 1661 O O . ILE A 1 203 ? 1.750 -4.167 -20.563 1.00 95.12 203 ILE A O 1
ATOM 1665 N N . GLY A 1 204 ? 2.102 -4.206 -18.348 1.00 94.56 204 GLY A N 1
ATOM 1666 C CA . GLY A 1 204 ? 3.363 -3.466 -18.380 1.00 94.56 204 GLY A CA 1
ATOM 1667 C C . GLY A 1 204 ? 3.217 -1.988 -18.759 1.00 94.56 204 GLY A C 1
ATOM 1668 O O . GLY A 1 204 ? 4.057 -1.460 -19.497 1.00 94.56 204 GLY A O 1
ATOM 1669 N N . MET A 1 205 ? 2.164 -1.312 -18.281 1.00 95.62 205 MET A N 1
ATOM 1670 C CA . MET A 1 205 ? 1.949 0.119 -18.522 1.00 95.62 205 MET A CA 1
ATOM 1671 C C . MET A 1 205 ? 3.167 0.967 -18.122 1.00 95.62 205 MET A C 1
ATOM 1673 O O . MET A 1 205 ? 3.843 0.739 -17.117 1.00 95.62 205 MET A O 1
ATOM 1677 N N . GLY A 1 206 ? 3.436 1.989 -18.935 1.00 93.44 206 GLY A N 1
ATOM 1678 C CA . GLY A 1 206 ? 4.482 2.975 -18.679 1.00 93.44 206 GLY A CA 1
ATOM 1679 C C . GLY A 1 206 ? 4.010 4.154 -17.828 1.00 93.44 206 GLY A C 1
ATOM 1680 O O . GLY A 1 206 ? 2.821 4.327 -17.575 1.00 93.44 206 GLY A O 1
ATOM 1681 N N . ASP A 1 207 ? 4.955 5.003 -17.439 1.00 93.38 207 ASP A N 1
ATOM 1682 C CA . ASP A 1 207 ? 4.693 6.262 -16.747 1.00 93.38 207 ASP A CA 1
ATOM 1683 C C . ASP A 1 207 ? 4.909 7.480 -17.660 1.00 93.38 207 ASP A C 1
ATOM 1685 O O . ASP A 1 207 ? 5.416 7.382 -18.783 1.00 93.38 207 ASP A O 1
ATOM 1689 N N . ASN A 1 208 ? 4.488 8.645 -17.169 1.00 91.94 208 ASN A N 1
ATOM 1690 C CA . ASN A 1 208 ? 4.799 9.941 -17.756 1.00 91.94 208 ASN A CA 1
ATOM 1691 C C . ASN A 1 208 ? 5.294 10.919 -16.680 1.00 91.94 208 ASN A C 1
ATOM 1693 O O . ASN A 1 208 ? 4.521 11.690 -16.113 1.00 91.94 208 ASN A O 1
ATOM 1697 N N . ILE A 1 209 ? 6.606 10.922 -16.442 1.00 88.50 209 ILE A N 1
ATOM 1698 C CA . ILE A 1 209 ? 7.278 11.771 -15.439 1.00 88.50 209 ILE A CA 1
ATOM 1699 C C . ILE A 1 209 ? 7.142 13.288 -15.681 1.00 88.50 209 ILE A C 1
ATOM 1701 O O . ILE A 1 209 ? 7.497 14.086 -14.816 1.00 88.50 209 ILE A O 1
ATOM 1705 N N . PHE A 1 210 ? 6.651 13.710 -16.851 1.00 87.69 210 PHE A N 1
ATOM 1706 C CA . PHE A 1 210 ? 6.411 15.125 -17.159 1.00 87.69 210 PHE A CA 1
ATOM 1707 C C . PHE A 1 210 ? 5.080 15.638 -16.610 1.00 87.69 210 PHE A C 1
ATOM 1709 O O . PHE A 1 210 ? 4.837 16.847 -16.617 1.00 87.69 210 PHE A O 1
ATOM 1716 N N . LEU A 1 211 ? 4.205 14.737 -16.166 1.00 86.38 211 LEU A N 1
ATOM 1717 C CA . LEU A 1 211 ? 3.000 15.121 -15.450 1.00 86.38 211 LEU A CA 1
ATOM 1718 C C . LEU A 1 211 ? 3.363 15.598 -14.037 1.00 86.38 211 LEU A C 1
ATOM 1720 O O . LEU A 1 211 ? 4.398 15.231 -13.474 1.00 86.38 211 LEU A O 1
ATOM 1724 N N . GLY A 1 212 ? 2.541 16.502 -13.507 1.00 84.31 212 GLY A N 1
ATOM 1725 C CA . GLY A 1 212 ? 2.748 17.075 -12.180 1.00 84.31 212 GLY A CA 1
ATOM 1726 C C . GLY A 1 212 ? 2.536 16.036 -11.083 1.00 84.31 212 GLY A C 1
ATOM 1727 O O . GLY A 1 212 ? 1.796 15.075 -11.278 1.00 84.31 212 GLY A O 1
ATOM 1728 N N . ASP A 1 213 ? 3.187 16.245 -9.940 1.00 88.88 213 ASP A N 1
ATOM 1729 C CA . ASP A 1 213 ? 3.051 15.389 -8.758 1.00 88.88 213 ASP A CA 1
ATOM 1730 C C . ASP A 1 213 ? 3.233 13.888 -9.103 1.00 88.88 213 ASP A C 1
ATOM 1732 O O . ASP A 1 213 ? 4.220 13.510 -9.751 1.00 88.88 213 ASP A O 1
ATOM 1736 N N . ARG A 1 214 ? 2.266 13.047 -8.722 1.00 90.00 214 ARG A N 1
ATOM 1737 C CA . ARG A 1 214 ? 2.228 11.592 -8.923 1.00 90.00 214 ARG A CA 1
ATOM 1738 C C . ARG A 1 214 ? 1.362 11.175 -10.114 1.00 90.00 214 ARG A C 1
ATOM 1740 O O . ARG A 1 214 ? 1.220 9.986 -10.394 1.00 90.00 214 ARG A O 1
ATOM 1747 N N . ASP A 1 215 ? 0.832 12.127 -10.885 1.00 90.94 215 ASP A N 1
ATOM 1748 C CA . ASP A 1 215 ? -0.049 11.832 -12.026 1.00 90.94 215 ASP A CA 1
ATOM 1749 C C . ASP A 1 215 ? 0.644 11.000 -13.116 1.00 90.94 215 ASP A C 1
ATOM 1751 O O . ASP A 1 215 ? -0.016 10.329 -13.911 1.00 90.94 215 ASP A O 1
ATOM 1755 N N . GLY A 1 216 ? 1.981 10.987 -13.129 1.00 90.38 216 GLY A N 1
ATOM 1756 C CA . GLY A 1 216 ? 2.781 10.182 -14.048 1.00 90.38 216 GLY A CA 1
ATOM 1757 C C . GLY A 1 216 ? 2.486 8.683 -13.998 1.00 90.38 216 GLY A C 1
ATOM 1758 O O . GLY A 1 216 ? 2.606 8.025 -15.030 1.00 90.38 216 GLY A O 1
ATOM 1759 N N . VAL A 1 217 ? 2.052 8.149 -12.851 1.00 92.81 217 VAL A N 1
ATOM 1760 C CA . VAL A 1 217 ? 1.679 6.729 -12.698 1.00 92.81 217 VAL A CA 1
ATOM 1761 C C . VAL A 1 217 ? 0.163 6.493 -12.759 1.00 92.81 217 VAL A C 1
ATOM 1763 O O . VAL A 1 217 ? -0.286 5.346 -12.731 1.00 92.81 217 VAL A O 1
ATOM 1766 N N . ARG A 1 218 ? -0.636 7.559 -12.897 1.00 94.88 218 ARG A N 1
ATOM 1767 C CA . ARG A 1 218 ? -2.112 7.547 -12.878 1.00 94.88 218 ARG A CA 1
ATOM 1768 C C . ARG A 1 218 ? -2.720 7.752 -14.273 1.00 94.88 218 ARG A C 1
ATOM 1770 O O . ARG A 1 218 ? -3.812 8.298 -14.428 1.00 94.88 218 ARG A O 1
ATOM 1777 N N . THR A 1 219 ? -1.977 7.375 -15.310 1.00 90.94 219 THR A N 1
ATOM 1778 C CA . THR A 1 219 ? -2.408 7.510 -16.703 1.00 90.94 219 THR A CA 1
ATOM 1779 C C . THR A 1 219 ? -3.585 6.570 -17.016 1.00 90.94 219 THR A C 1
ATOM 1781 O O . THR A 1 219 ? -3.684 5.499 -16.422 1.00 90.94 219 THR A O 1
ATOM 1784 N N . PRO A 1 220 ? -4.491 6.936 -17.946 1.00 93.00 220 PRO A N 1
ATOM 1785 C CA . PRO A 1 220 ? -5.633 6.092 -18.295 1.00 93.00 220 PRO A CA 1
ATOM 1786 C C . PRO A 1 220 ? -5.218 4.690 -18.758 1.00 93.00 220 PRO A C 1
ATOM 1788 O O . PRO A 1 220 ? -4.233 4.548 -19.486 1.00 93.00 220 PRO A O 1
ATOM 1791 N N . MET A 1 221 ? -6.009 3.681 -18.380 1.00 93.88 221 MET A N 1
ATOM 1792 C CA . MET A 1 221 ? -5.802 2.283 -18.772 1.00 93.88 221 MET A CA 1
ATOM 1793 C C . MET A 1 221 ? -5.767 2.115 -20.300 1.00 93.88 221 MET A C 1
ATOM 1795 O O . MET A 1 221 ? -6.554 2.735 -21.021 1.00 93.88 221 MET A O 1
ATOM 1799 N N . GLN A 1 222 ? -4.855 1.270 -20.788 1.00 92.56 222 GLN A N 1
ATOM 1800 C CA . GLN A 1 222 ? -4.600 1.054 -22.216 1.00 92.56 222 GLN A CA 1
ATOM 1801 C C . GLN A 1 222 ? -5.304 -0.218 -22.721 1.00 92.56 222 GLN A C 1
ATOM 1803 O O . GLN A 1 222 ? -4.697 -1.280 -22.814 1.00 92.56 222 GLN A O 1
ATOM 1808 N N . TRP A 1 223 ? -6.590 -0.104 -23.058 1.00 91.69 223 TRP A N 1
ATOM 1809 C CA . TRP A 1 223 ? -7.450 -1.207 -23.509 1.00 91.69 223 TRP A CA 1
ATOM 1810 C C . TRP A 1 223 ? -7.177 -1.680 -24.939 1.00 91.69 223 TRP A C 1
ATOM 1812 O O . TRP A 1 223 ? -7.246 -2.874 -25.221 1.00 91.69 223 TRP A O 1
ATOM 1822 N N . SER A 1 224 ? -6.908 -0.754 -25.863 1.00 91.38 224 SER A N 1
ATOM 1823 C CA . SER A 1 224 ? -6.682 -1.074 -27.277 1.00 91.38 224 SER A CA 1
ATOM 1824 C C . SER A 1 224 ? -5.630 -0.170 -27.921 1.00 91.38 224 SER A C 1
ATOM 1826 O O . SER A 1 224 ? -5.148 0.795 -27.328 1.00 91.38 224 SER A O 1
ATOM 1828 N N . VAL A 1 225 ? -5.274 -0.474 -29.171 1.00 90.06 225 VAL A N 1
ATOM 1829 C CA . VAL A 1 225 ? -4.378 0.357 -29.996 1.00 90.06 225 VAL A CA 1
ATOM 1830 C C . VAL A 1 225 ? -5.058 1.611 -30.558 1.00 90.06 225 VAL A C 1
ATOM 1832 O O . VAL A 1 225 ? -4.405 2.413 -31.231 1.00 90.06 225 VAL A O 1
ATOM 1835 N N . ASP A 1 226 ? -6.357 1.783 -30.305 1.00 87.19 226 ASP A N 1
ATOM 1836 C CA . ASP A 1 226 ? -7.130 2.914 -30.800 1.00 87.19 226 ASP A CA 1
ATOM 1837 C C . ASP A 1 226 ? -6.727 4.221 -30.109 1.00 87.19 226 ASP A C 1
ATOM 1839 O O . ASP A 1 226 ? -5.915 4.285 -29.178 1.00 87.19 226 ASP A O 1
ATOM 1843 N N . ARG A 1 227 ? -7.319 5.323 -30.572 1.00 80.69 227 ARG A N 1
ATOM 1844 C CA . ARG A 1 227 ? -7.089 6.646 -29.993 1.00 80.69 227 ARG A CA 1
ATOM 1845 C C . ARG A 1 227 ? -7.337 6.623 -28.477 1.00 80.69 227 ARG A C 1
ATOM 1847 O O . ARG A 1 227 ? -8.338 6.089 -28.019 1.00 80.69 227 ARG A O 1
ATOM 1854 N N . ASN A 1 228 ? -6.430 7.248 -27.721 1.00 81.12 228 ASN A N 1
ATOM 1855 C CA . ASN A 1 228 ? -6.423 7.280 -26.251 1.00 81.12 228 ASN A CA 1
ATOM 1856 C C . ASN A 1 228 ? -6.334 5.896 -25.579 1.00 81.12 228 ASN A C 1
ATOM 1858 O O . ASN A 1 228 ? -6.747 5.757 -24.432 1.00 81.12 228 ASN A O 1
ATOM 1862 N N . GLY A 1 229 ? -5.816 4.875 -26.267 1.00 82.75 229 GLY A N 1
ATOM 1863 C CA . GLY A 1 229 ? -5.713 3.531 -25.701 1.00 82.75 229 GLY A CA 1
ATOM 1864 C C . GLY A 1 229 ? -7.072 2.845 -25.550 1.00 82.75 229 GLY A C 1
ATOM 1865 O O . GLY A 1 229 ? -7.258 2.079 -24.614 1.00 82.75 229 GLY A O 1
ATOM 1866 N N . GLY A 1 230 ? -8.060 3.196 -26.378 1.00 83.38 230 GLY A N 1
ATOM 1867 C CA . GLY A 1 230 ? -9.445 2.739 -26.215 1.00 83.38 230 GLY A CA 1
ATOM 1868 C C . GLY A 1 230 ? -10.190 3.400 -25.046 1.00 83.38 230 GLY A C 1
ATOM 1869 O O . GLY A 1 230 ? -11.365 3.116 -24.830 1.00 83.38 230 GLY A O 1
ATOM 1870 N N . PHE A 1 231 ? -9.546 4.308 -24.302 1.00 84.62 231 PHE A N 1
ATOM 1871 C CA . PHE A 1 231 ? -10.202 5.067 -23.244 1.00 84.62 231 PHE A CA 1
ATOM 1872 C C . PHE A 1 231 ? -11.139 6.130 -23.846 1.00 84.62 231 PHE A C 1
ATOM 1874 O O . PHE A 1 231 ? -10.720 6.860 -24.758 1.00 84.62 231 PHE A O 1
ATOM 1881 N N . PRO A 1 232 ? -12.381 6.281 -23.342 1.00 72.69 232 PRO A N 1
ATOM 1882 C CA . PRO A 1 232 ? -13.329 7.251 -23.873 1.00 72.69 232 PRO A CA 1
ATOM 1883 C C . PRO A 1 232 ? -12.715 8.652 -23.922 1.00 72.69 232 PRO A C 1
ATOM 1885 O O . PRO A 1 232 ? -12.289 9.210 -22.910 1.00 72.69 232 PRO A O 1
ATOM 1888 N N . ALA A 1 233 ? -12.646 9.237 -25.117 1.00 59.06 233 ALA A N 1
ATOM 1889 C CA . ALA A 1 233 ? -12.302 10.643 -25.258 1.00 59.06 233 ALA A CA 1
ATOM 1890 C C . ALA A 1 233 ? -13.509 11.470 -24.794 1.00 59.06 233 ALA A C 1
ATOM 1892 O O . ALA A 1 233 ? -14.564 11.359 -25.421 1.00 59.06 233 ALA A O 1
ATOM 1893 N N . PRO A 1 234 ? -13.403 12.339 -23.776 1.00 53.62 234 PRO A N 1
ATOM 1894 C CA . PRO A 1 234 ? -14.434 13.339 -23.603 1.00 53.62 234 PRO A CA 1
ATOM 1895 C C . PRO A 1 234 ? -14.310 14.350 -24.755 1.00 53.62 234 PRO A C 1
ATOM 1897 O O . PRO A 1 234 ? -13.220 14.625 -25.268 1.00 53.62 234 PRO A O 1
ATOM 1900 N N . THR A 1 235 ? -15.430 14.956 -25.147 1.00 51.28 235 THR A N 1
ATOM 1901 C CA . THR A 1 235 ? -15.501 16.091 -26.092 1.00 51.28 235 THR A CA 1
ATOM 1902 C C . THR A 1 235 ? -14.660 17.300 -25.644 1.00 51.28 235 THR A C 1
ATOM 1904 O O . THR A 1 235 ? -14.405 18.214 -26.429 1.00 51.28 235 THR A O 1
ATOM 1907 N N . ARG A 1 236 ? -14.146 17.286 -24.405 1.00 44.59 236 ARG A N 1
ATOM 1908 C CA . ARG A 1 236 ? -13.074 18.145 -23.885 1.00 44.59 236 ARG A CA 1
ATOM 1909 C C . ARG A 1 236 ? -11.954 17.283 -23.290 1.00 44.59 236 ARG A C 1
ATOM 1911 O O . ARG A 1 236 ? -12.223 16.242 -22.718 1.00 44.59 236 ARG A O 1
ATOM 1918 N N . ARG A 1 237 ? -10.700 17.727 -23.460 1.00 50.81 237 ARG A N 1
ATOM 1919 C CA . ARG A 1 237 ? -9.433 17.057 -23.075 1.00 50.81 237 ARG A CA 1
ATOM 1920 C C . ARG A 1 237 ? -9.569 16.051 -21.918 1.00 50.81 237 ARG A C 1
ATOM 1922 O O . ARG A 1 237 ? -9.944 16.443 -20.819 1.00 50.81 237 ARG A O 1
ATOM 1929 N N . ALA A 1 238 ? -9.175 14.796 -22.151 1.00 52.12 238 ALA A N 1
ATOM 1930 C CA . ALA A 1 238 ? -9.008 13.815 -21.079 1.00 52.12 238 ALA A CA 1
ATOM 1931 C C . ALA A 1 238 ? -8.048 14.360 -20.006 1.00 52.12 238 ALA A C 1
ATOM 1933 O O . ALA A 1 238 ? -7.026 14.961 -20.351 1.00 52.12 238 ALA A O 1
ATOM 1934 N N . TRP A 1 239 ? -8.390 14.141 -18.732 1.00 51.06 239 TRP A N 1
ATOM 1935 C CA . TRP A 1 239 ? -7.773 14.751 -17.543 1.00 51.06 239 TRP A CA 1
ATOM 1936 C C . TRP A 1 239 ? -6.234 14.674 -17.542 1.00 51.06 239 TRP A C 1
ATOM 1938 O O . TRP A 1 239 ? -5.555 15.651 -17.242 1.00 51.06 239 TRP A O 1
ATOM 1948 N N . CYS A 1 240 ? -5.683 13.559 -18.028 1.00 45.84 240 CYS A N 1
ATOM 1949 C CA . CYS A 1 240 ? -4.246 13.282 -18.061 1.00 45.84 240 CYS A CA 1
ATOM 1950 C C . CYS A 1 240 ? -3.563 13.609 -19.419 1.00 45.84 240 CYS A C 1
ATOM 1952 O O . CYS A 1 240 ? -2.339 13.653 -19.537 1.00 45.84 240 CYS A O 1
ATOM 1954 N N . CYS A 1 241 ? -4.328 13.872 -20.488 1.00 44.06 241 CYS A N 1
ATOM 1955 C CA . CYS A 1 241 ? -3.786 14.145 -21.827 1.00 44.06 241 CYS A CA 1
ATOM 1956 C C . CYS A 1 241 ? -3.377 15.620 -22.001 1.00 44.06 241 CYS A C 1
ATOM 1958 O O . CYS A 1 241 ? -3.972 16.377 -22.779 1.00 44.06 241 CYS A O 1
ATOM 1960 N N . ARG A 1 242 ? -2.304 16.051 -21.329 1.00 34.41 242 ARG A N 1
ATOM 1961 C CA . ARG A 1 242 ? -1.594 17.281 -21.716 1.00 34.41 242 ARG A CA 1
ATOM 1962 C C . ARG A 1 242 ? -0.622 16.987 -22.866 1.00 34.41 242 ARG A C 1
ATOM 1964 O O . ARG A 1 242 ? 0.453 16.459 -22.654 1.00 34.41 242 ARG A O 1
ATOM 1971 N N . ARG A 1 243 ? -1.049 17.346 -24.085 1.00 32.12 243 ARG A N 1
ATOM 1972 C CA . ARG A 1 243 ? -0.310 17.728 -25.321 1.00 32.12 243 ARG A CA 1
ATOM 1973 C C . ARG A 1 243 ? 0.963 16.993 -25.804 1.00 32.12 243 ARG A C 1
ATOM 1975 O O . ARG A 1 243 ? 1.371 17.290 -26.921 1.00 32.12 243 ARG A O 1
ATOM 1982 N N . SER A 1 244 ? 1.538 16.022 -25.108 1.00 31.05 244 SER A N 1
ATOM 1983 C CA . SER A 1 244 ? 2.716 15.286 -25.588 1.00 31.05 244 SER A CA 1
ATOM 1984 C C . SER A 1 244 ? 2.651 13.814 -25.195 1.00 31.05 244 SER A C 1
ATOM 1986 O O . SER A 1 244 ? 3.386 13.343 -24.334 1.00 31.05 244 SER A O 1
ATOM 1988 N N . TRP A 1 245 ? 1.792 13.059 -25.879 1.00 33.88 245 TRP A N 1
ATOM 1989 C CA . TRP A 1 245 ? 2.026 11.626 -26.063 1.00 33.88 245 TRP A CA 1
ATOM 1990 C C . TRP A 1 245 ? 3.161 11.459 -27.082 1.00 33.88 245 TRP A C 1
ATOM 1992 O O . TRP A 1 245 ? 2.944 11.144 -28.251 1.00 33.88 245 TRP A O 1
ATOM 2002 N N . THR A 1 246 ? 4.395 11.747 -26.674 1.00 30.58 246 THR A N 1
ATOM 2003 C CA . THR A 1 246 ? 5.579 11.371 -27.448 1.00 30.58 246 THR A CA 1
ATOM 2004 C C . THR A 1 246 ? 5.917 9.926 -27.125 1.00 30.58 246 THR A C 1
ATOM 2006 O O . THR A 1 246 ? 6.546 9.638 -26.117 1.00 30.58 246 THR A O 1
ATOM 2009 N N . ARG A 1 247 ? 5.448 9.029 -27.996 1.00 31.05 247 ARG A N 1
ATOM 2010 C CA . ARG A 1 247 ? 6.119 7.794 -28.436 1.00 31.05 247 ARG A CA 1
ATOM 2011 C C . ARG A 1 247 ? 7.355 7.401 -27.597 1.00 31.05 247 ARG A C 1
ATOM 2013 O O . ARG A 1 247 ? 8.479 7.733 -27.959 1.00 31.05 247 ARG A O 1
ATOM 2020 N N . SER A 1 248 ? 7.169 6.629 -26.532 1.00 32.03 248 SER A N 1
ATOM 2021 C CA . SER A 1 248 ? 8.275 5.895 -25.904 1.00 32.03 248 SER A CA 1
ATOM 2022 C C . SER A 1 248 ? 8.386 4.537 -26.588 1.00 32.03 248 SER A C 1
ATOM 2024 O O . SER A 1 248 ? 7.630 3.609 -26.299 1.00 32.03 248 SER A O 1
ATOM 2026 N N . THR A 1 249 ? 9.294 4.473 -27.558 1.00 31.52 249 THR A N 1
ATOM 2027 C CA . THR A 1 249 ? 9.676 3.308 -28.363 1.00 31.52 249 THR A CA 1
ATOM 2028 C C . THR A 1 249 ? 9.757 2.018 -27.543 1.00 31.52 249 THR A C 1
ATOM 2030 O O . THR A 1 249 ? 10.538 1.918 -26.602 1.00 31.52 249 THR A O 1
ATOM 2033 N N . ALA A 1 250 ? 8.966 1.015 -27.922 1.00 28.20 250 ALA A N 1
ATOM 2034 C CA . ALA A 1 250 ? 9.318 -0.374 -27.676 1.00 28.20 250 ALA A CA 1
ATOM 2035 C C . ALA A 1 250 ? 10.423 -0.734 -28.681 1.00 28.20 250 ALA A C 1
ATOM 2037 O O . ALA A 1 250 ? 10.174 -0.747 -29.887 1.00 28.20 250 ALA A O 1
ATOM 2038 N N . THR A 1 251 ? 11.648 -0.943 -28.203 1.00 26.59 251 THR A N 1
ATOM 2039 C CA . THR A 1 251 ? 12.747 -1.468 -29.021 1.00 26.59 251 THR A CA 1
ATOM 2040 C C . THR A 1 251 ? 12.775 -2.978 -28.819 1.00 26.59 251 THR A C 1
ATOM 2042 O O . THR A 1 251 ? 13.176 -3.454 -27.764 1.00 26.59 251 THR A O 1
ATOM 2045 N N . THR A 1 252 ? 12.295 -3.737 -29.799 1.00 27.11 252 THR A N 1
ATOM 2046 C CA . THR A 1 252 ? 12.439 -5.200 -29.847 1.00 27.11 252 THR A CA 1
ATOM 2047 C C . THR A 1 252 ? 13.861 -5.572 -30.301 1.00 27.11 252 THR A C 1
ATOM 2049 O O . THR A 1 252 ? 14.394 -4.889 -31.182 1.00 27.11 252 THR A O 1
ATOM 2052 N N . PRO A 1 253 ? 14.489 -6.647 -29.775 1.00 28.20 253 PRO A N 1
ATOM 2053 C CA . PRO A 1 253 ? 15.759 -7.143 -30.298 1.00 28.20 253 PRO A CA 1
ATOM 2054 C C . PRO A 1 253 ? 15.552 -7.731 -31.698 1.00 28.20 253 PRO A C 1
ATOM 2056 O O . PRO A 1 253 ? 14.563 -8.412 -31.971 1.00 28.20 253 PRO A O 1
ATOM 2059 N N . SER A 1 254 ? 16.483 -7.449 -32.603 1.00 26.92 254 SER A N 1
ATOM 2060 C CA . SER A 1 254 ? 16.429 -7.870 -33.999 1.00 26.92 254 SER A CA 1
ATOM 2061 C C . SER A 1 254 ? 16.587 -9.382 -34.160 1.00 26.92 254 SER A C 1
ATOM 2063 O O . SER A 1 254 ? 17.618 -9.926 -33.779 1.00 26.92 254 SER A O 1
ATOM 2065 N N . THR A 1 255 ? 15.646 -10.035 -34.840 1.00 30.34 255 THR A N 1
ATOM 2066 C CA . THR A 1 255 ? 15.925 -11.102 -35.821 1.00 30.34 255 THR A CA 1
ATOM 2067 C C . THR A 1 255 ? 14.690 -11.312 -36.707 1.00 30.34 255 THR A C 1
ATOM 2069 O O . THR A 1 255 ? 13.592 -11.522 -36.212 1.00 30.34 255 THR A O 1
ATOM 2072 N N . SER A 1 256 ? 14.899 -11.216 -38.029 1.00 28.09 256 SER A N 1
ATOM 2073 C CA . SER A 1 256 ? 13.988 -11.542 -39.152 1.00 28.09 256 SER A CA 1
ATOM 2074 C C . SER A 1 256 ? 12.586 -10.892 -39.204 1.00 28.09 256 SER A C 1
ATOM 2076 O O . SER A 1 256 ? 11.743 -11.073 -38.337 1.00 28.09 256 SER A O 1
ATOM 2078 N N . ARG A 1 257 ? 12.318 -10.160 -40.300 1.00 29.66 257 ARG A N 1
ATOM 2079 C CA . ARG A 1 257 ? 11.022 -9.525 -40.637 1.00 29.66 257 ARG A CA 1
ATOM 2080 C C . ARG A 1 257 ? 9.842 -10.517 -40.567 1.00 29.66 257 ARG A C 1
ATOM 2082 O O . ARG A 1 257 ? 9.984 -11.645 -41.030 1.00 29.66 257 ARG A O 1
ATOM 2089 N N . PRO A 1 258 ? 8.646 -10.036 -40.174 1.00 30.52 258 PRO A N 1
ATOM 2090 C CA . PRO A 1 258 ? 7.665 -9.706 -41.208 1.00 30.52 258 PRO A CA 1
ATOM 2091 C C . PRO A 1 258 ? 6.988 -8.335 -41.034 1.00 30.52 258 PRO A C 1
ATOM 2093 O O . PRO A 1 258 ? 7.037 -7.668 -40.004 1.00 30.52 258 PRO A O 1
ATOM 2096 N N . SER A 1 259 ? 6.408 -7.897 -42.142 1.00 33.25 259 SER A N 1
ATOM 2097 C CA . SER A 1 259 ? 5.744 -6.629 -42.411 1.00 33.25 259 SER A CA 1
ATOM 2098 C C . SER A 1 259 ? 4.540 -6.336 -41.504 1.00 33.25 259 SER A C 1
ATOM 2100 O O . SER A 1 259 ? 3.436 -6.749 -41.820 1.00 33.25 259 SER A O 1
ATOM 2102 N N . SER A 1 260 ? 4.724 -5.544 -40.444 1.00 29.81 260 SER A N 1
ATOM 2103 C CA . SER A 1 260 ? 3.665 -4.706 -39.838 1.00 29.81 260 SER A CA 1
ATOM 2104 C C . SER A 1 260 ? 4.243 -3.801 -38.744 1.00 29.81 260 SER A C 1
ATOM 2106 O O . SER A 1 260 ? 3.961 -3.948 -37.558 1.00 29.81 260 SER A O 1
ATOM 2108 N N . ALA A 1 261 ? 5.088 -2.844 -39.128 1.00 25.20 261 ALA A N 1
ATOM 2109 C CA . ALA A 1 261 ? 5.499 -1.780 -38.219 1.00 2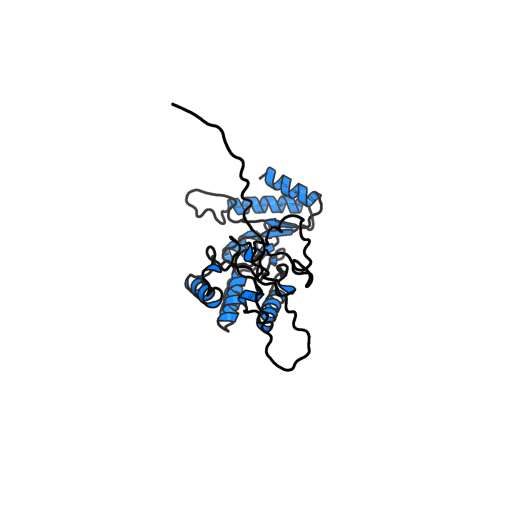5.20 261 ALA A CA 1
ATOM 2110 C C . ALA A 1 261 ? 4.425 -0.684 -38.211 1.00 25.20 261 ALA A C 1
ATOM 2112 O O . ALA A 1 261 ? 4.243 0.020 -39.208 1.00 25.20 261 ALA A O 1
ATOM 2113 N N . ILE A 1 262 ? 3.732 -0.507 -37.084 1.00 31.55 262 ILE A N 1
ATOM 2114 C CA . ILE A 1 262 ? 2.802 0.609 -36.887 1.00 31.55 262 ILE A CA 1
ATOM 2115 C C . ILE A 1 262 ? 3.613 1.914 -36.844 1.00 31.55 262 ILE A C 1
ATOM 2117 O O . ILE A 1 262 ? 4.213 2.309 -35.841 1.00 31.55 262 ILE A O 1
ATOM 2121 N N . ARG A 1 263 ? 3.643 2.620 -37.978 1.00 22.80 263 ARG A N 1
ATOM 2122 C CA . ARG A 1 263 ? 4.056 4.022 -38.044 1.00 22.80 263 ARG A CA 1
ATOM 2123 C C . ARG A 1 263 ? 2.830 4.905 -37.814 1.00 22.80 263 ARG A C 1
ATOM 2125 O O . ARG A 1 263 ? 2.181 5.317 -38.764 1.00 22.80 263 ARG A O 1
ATOM 2132 N N . ILE A 1 264 ? 2.574 5.288 -36.567 1.00 29.97 264 ILE A N 1
ATOM 2133 C CA . ILE A 1 264 ? 1.768 6.482 -36.271 1.00 29.97 264 ILE A CA 1
ATOM 2134 C C . ILE A 1 264 ? 2.536 7.704 -36.799 1.00 29.97 264 ILE A C 1
ATOM 2136 O O . ILE A 1 264 ? 3.494 8.154 -36.162 1.00 29.97 264 ILE A O 1
ATOM 2140 N N . ARG A 1 265 ? 2.182 8.195 -37.992 1.00 22.00 265 ARG A N 1
ATOM 2141 C CA . ARG A 1 265 ? 2.549 9.545 -38.437 1.00 22.00 265 ARG A CA 1
ATOM 2142 C C . ARG A 1 265 ? 1.633 10.518 -37.702 1.00 22.00 265 ARG A C 1
ATOM 2144 O O . ARG A 1 265 ? 0.438 10.537 -37.967 1.00 22.00 265 ARG A O 1
ATOM 2151 N N . CYS A 1 266 ? 2.188 11.359 -36.837 1.00 24.88 266 CYS A N 1
ATOM 2152 C CA . CYS A 1 266 ? 1.569 12.660 -36.621 1.00 24.88 266 CYS A CA 1
ATOM 2153 C C . CYS A 1 266 ? 1.830 13.472 -37.888 1.00 24.88 266 CYS A C 1
ATOM 2155 O O . CYS A 1 266 ? 2.984 13.720 -38.237 1.00 24.88 266 CYS A O 1
ATOM 2157 N N . SER A 1 267 ? 0.773 13.839 -38.605 1.00 24.80 267 SER A N 1
ATOM 2158 C CA . SER A 1 267 ? 0.858 14.827 -39.673 1.00 24.80 267 SER A CA 1
ATOM 2159 C C . SER A 1 267 ? 1.258 16.169 -39.058 1.00 24.80 267 SER A C 1
ATOM 2161 O O . SER A 1 267 ? 0.422 16.904 -38.539 1.00 24.80 267 SER A O 1
ATOM 2163 N N . THR A 1 268 ? 2.544 16.493 -39.096 1.00 41.34 268 THR A N 1
ATOM 2164 C CA . THR A 1 268 ? 3.001 17.881 -39.057 1.00 41.34 268 THR A CA 1
ATOM 2165 C C . THR A 1 268 ? 2.740 18.465 -40.442 1.00 41.34 268 THR A C 1
ATOM 2167 O O . THR A 1 268 ? 3.525 18.250 -41.363 1.00 41.34 268 THR A O 1
ATOM 2170 N N . GLY A 1 269 ? 1.593 19.120 -40.610 1.00 24.38 269 GLY A N 1
ATOM 2171 C CA . GLY A 1 269 ? 1.237 19.879 -41.809 1.00 24.38 269 GLY A CA 1
ATOM 2172 C C . GLY A 1 269 ? 0.935 21.333 -41.424 1.00 24.38 269 GLY A C 1
ATOM 2173 O O . GLY A 1 269 ? 0.181 21.530 -40.470 1.00 24.38 269 GLY A O 1
ATOM 2174 N N . PRO A 1 270 ? 1.536 22.336 -42.089 1.00 41.94 270 PRO A N 1
ATOM 2175 C CA . PRO A 1 270 ? 1.409 23.746 -41.735 1.00 41.94 270 PRO A CA 1
ATOM 2176 C C . PRO A 1 270 ? 0.154 24.371 -42.368 1.00 41.94 270 PRO A C 1
ATOM 2178 O O . PRO A 1 270 ? -0.196 24.052 -43.500 1.00 41.94 270 PRO A O 1
ATOM 2181 N N . GLY A 1 271 ? -0.492 25.300 -41.661 1.00 24.17 271 GLY A N 1
ATOM 2182 C CA . GLY A 1 271 ? -1.595 26.123 -42.181 1.00 24.17 271 GLY A CA 1
ATOM 2183 C C . GLY A 1 271 ? -2.745 26.226 -41.172 1.00 24.17 271 GLY A C 1
ATOM 2184 O O . GLY A 1 271 ? -3.161 25.220 -40.618 1.00 24.17 271 GLY A O 1
ATOM 2185 N N . ALA A 1 272 ? -3.305 27.382 -40.837 1.00 26.20 272 ALA A N 1
ATOM 2186 C CA . ALA A 1 272 ? -3.172 28.707 -41.411 1.00 26.20 272 ALA A CA 1
ATOM 2187 C C . ALA A 1 272 ? -3.473 29.747 -40.320 1.00 26.20 272 ALA A C 1
ATOM 2189 O O . ALA A 1 272 ? -4.521 29.698 -39.684 1.00 26.20 272 ALA A O 1
ATOM 2190 N N . CYS A 1 273 ? -2.569 30.705 -40.142 1.00 24.16 273 CYS A N 1
ATOM 2191 C CA . CYS A 1 273 ? -2.911 32.028 -39.636 1.00 24.16 273 CYS A CA 1
ATOM 2192 C C . CYS A 1 273 ? -2.375 33.016 -40.672 1.00 24.16 273 CYS A C 1
ATOM 2194 O O . CYS A 1 273 ? -1.176 33.280 -40.710 1.00 24.16 273 CYS A O 1
ATOM 2196 N N . SER A 1 274 ? -3.254 33.515 -41.538 1.00 23.48 274 SER A N 1
ATOM 2197 C CA . SER A 1 274 ? -3.003 34.732 -42.313 1.00 23.48 274 SER A CA 1
ATOM 2198 C C . SER A 1 274 ? -3.812 35.873 -41.687 1.00 23.48 274 SER A C 1
ATOM 2200 O O . SER A 1 274 ? -4.908 35.622 -41.182 1.00 23.48 274 SER A O 1
ATOM 2202 N N . PRO A 1 275 ? -3.283 37.108 -41.670 1.00 29.72 275 PRO A N 1
ATOM 2203 C CA . PRO A 1 275 ? -3.853 38.203 -40.903 1.00 29.72 275 PRO A CA 1
ATOM 2204 C C . PRO A 1 275 ? -4.972 38.873 -41.703 1.00 29.72 275 PRO A C 1
ATOM 2206 O O . PRO A 1 275 ? -4.752 39.352 -42.814 1.00 29.72 275 PRO A O 1
ATOM 2209 N N . SER A 1 276 ? -6.179 38.942 -41.145 1.00 24.92 276 SER A N 1
ATOM 2210 C CA . SER A 1 276 ? -7.228 39.795 -41.698 1.00 24.92 276 SER A CA 1
ATOM 2211 C C . SER A 1 276 ? -6.936 41.247 -41.322 1.00 24.92 276 SER A C 1
ATOM 2213 O O . SER A 1 276 ? -7.264 41.701 -40.226 1.00 24.92 276 SER A O 1
ATOM 2215 N N . ALA A 1 277 ? -6.310 41.976 -42.242 1.00 27.59 277 ALA A N 1
ATOM 2216 C CA . ALA A 1 277 ? -6.399 43.425 -42.283 1.00 27.59 277 ALA A CA 1
ATOM 2217 C C . ALA A 1 277 ? -7.837 43.809 -42.671 1.00 27.59 277 ALA A C 1
ATOM 2219 O O . ALA A 1 277 ? -8.287 43.495 -43.771 1.00 27.59 277 ALA A O 1
ATOM 2220 N N . SER A 1 278 ? -8.557 44.489 -41.781 1.00 27.62 278 SER A N 1
ATOM 2221 C CA . SER A 1 278 ? -9.788 45.206 -42.120 1.00 27.62 278 SER A CA 1
ATOM 2222 C C . SER A 1 278 ? -9.512 46.703 -42.042 1.00 27.62 278 SER A C 1
ATOM 2224 O O . SER A 1 278 ? -9.375 47.274 -40.961 1.00 27.62 278 SER A O 1
ATOM 2226 N N . SER A 1 279 ? -9.401 47.334 -43.207 1.00 25.83 279 SER A N 1
ATOM 2227 C CA . SER A 1 279 ? -9.372 48.782 -43.366 1.00 25.83 279 SER A CA 1
ATOM 2228 C C . SER A 1 279 ? -10.795 49.346 -43.398 1.00 25.83 279 SER A C 1
ATOM 2230 O O . SER A 1 279 ? -11.570 48.989 -44.283 1.00 25.83 279 SER A O 1
ATOM 2232 N N . SER A 1 280 ? -11.093 50.310 -42.528 1.00 29.22 280 SER A N 1
ATOM 2233 C CA . SER A 1 280 ? -12.158 51.300 -42.734 1.00 29.22 280 SER A CA 1
ATOM 2234 C C . SER A 1 280 ? -11.667 52.679 -42.264 1.00 29.22 280 SER A C 1
ATOM 2236 O O . SER A 1 280 ? -11.361 52.867 -41.090 1.00 29.22 280 SER A O 1
ATOM 2238 N N . ARG A 1 281 ? -11.527 53.611 -43.221 1.00 28.36 281 ARG A N 1
ATOM 2239 C CA . ARG A 1 281 ? -11.212 55.056 -43.073 1.00 28.36 281 ARG A CA 1
ATOM 2240 C C . ARG A 1 281 ? -12.463 55.857 -42.580 1.00 28.36 281 ARG A C 1
ATOM 2242 O O . ARG A 1 281 ? -13.500 55.232 -42.395 1.00 28.36 281 ARG A O 1
ATOM 2249 N N . PRO A 1 282 ? -12.489 57.215 -42.601 1.00 40.44 282 PRO A N 1
ATOM 2250 C CA . PRO A 1 282 ? -11.837 58.189 -41.706 1.00 40.44 282 PRO A CA 1
ATOM 2251 C C . PRO A 1 282 ? -12.838 59.236 -41.121 1.00 40.44 282 PRO A C 1
ATOM 2253 O O . PRO A 1 282 ? -13.960 59.356 -41.596 1.00 40.44 282 PRO A O 1
ATOM 2256 N N . SER A 1 283 ? -12.416 60.063 -40.153 1.00 28.78 283 S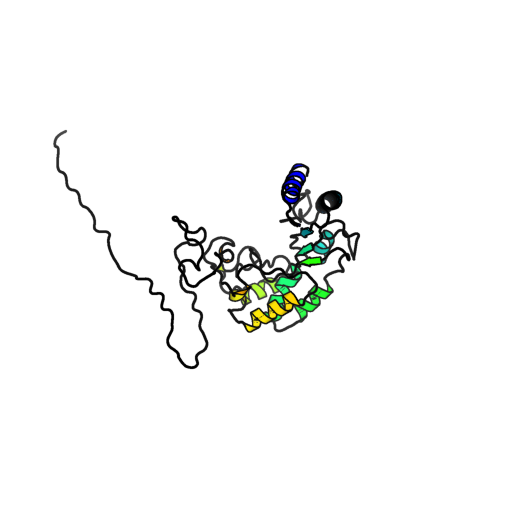ER A N 1
ATOM 2257 C CA . SER A 1 283 ? -13.054 61.354 -39.771 1.00 28.78 283 SER A CA 1
ATOM 2258 C C . SER A 1 283 ? -12.135 62.060 -38.752 1.00 28.78 283 SER A C 1
ATOM 2260 O O . SER A 1 283 ? -11.996 61.570 -37.640 1.00 28.78 283 SER A O 1
ATOM 2262 N N . ALA A 1 284 ? -11.242 62.980 -39.130 1.00 30.17 284 ALA A N 1
ATOM 2263 C CA . ALA A 1 284 ? -11.432 64.409 -39.433 1.00 30.17 284 ALA A CA 1
ATOM 2264 C C . ALA A 1 284 ? -11.546 65.344 -38.197 1.00 30.17 284 ALA A C 1
ATOM 2266 O O . ALA A 1 284 ? -12.550 65.349 -37.499 1.00 30.17 284 ALA A O 1
ATOM 2267 N N . ALA A 1 285 ? -10.517 66.201 -38.084 1.00 28.17 285 ALA A N 1
ATOM 2268 C CA . ALA A 1 285 ? -10.497 67.609 -37.651 1.00 28.17 285 ALA A CA 1
ATOM 2269 C C . ALA A 1 285 ? -10.405 68.022 -36.156 1.00 28.17 285 ALA A C 1
ATOM 2271 O O . ALA A 1 285 ? -11.341 67.893 -35.382 1.00 28.17 285 ALA A O 1
ATOM 2272 N N . ALA A 1 286 ? -9.283 68.712 -35.885 1.00 28.69 286 ALA A N 1
ATOM 2273 C CA . ALA A 1 286 ? -9.150 70.020 -35.222 1.00 28.69 286 ALA A CA 1
ATOM 2274 C C . ALA A 1 286 ? -9.545 70.172 -33.738 1.00 28.69 286 ALA A C 1
ATOM 2276 O O . ALA A 1 286 ? -10.706 70.402 -33.416 1.00 28.69 286 ALA A O 1
ATOM 2277 N N . ARG A 1 287 ? -8.551 70.297 -32.852 1.00 32.34 287 ARG A N 1
ATOM 2278 C CA . ARG A 1 287 ? -7.917 71.553 -32.396 1.00 32.34 287 ARG A CA 1
ATOM 2279 C C . ARG A 1 287 ? -6.770 71.234 -31.443 1.00 32.34 287 ARG A C 1
ATOM 2281 O O . ARG A 1 287 ? -6.815 70.144 -30.836 1.00 32.34 287 ARG A O 1
#

Radius of gyration: 25.71 Å; chains: 1; bounding box: 47×88×66 Å

pLDDT: mean 80.7, std 24.07, range [22.0, 97.69]